Protein 7POH (pdb70)

Radius of gyration: 22.03 Å; Cα contacts (8 Å, |Δi|>4): 234; chains: 2; bounding box: 50×40×67 Å

Secondary structure (DSSP, 8-state):
----EEBTTS-EE-----EETTPBPTTT--BHHHHHHHHHHHTT------TT-EE-HHHHHHHHHHHHHHHHHHHHHHHHHHHHHS--/---EEE-TTT--EEE----SS--B-TTSBPTTT--BHHHHHHHHHHHTT------TT--B-HHHHHHHHHHHHHHHHHHHHHHHHHHHHHT-

Structure (mmCIF, N/CA/C/O backbone):
data_7POH
#
_entry.id   7POH
#
_cell.length_a   99.161
_cell.length_b   99.161
_cell.length_c   117.667
_cell.angle_alpha   90.000
_cell.angle_beta   90.000
_cell.angle_gamma   90.000
#
_symmetry.space_group_name_H-M   'P 43 21 2'
#
loop_
_entity.id
_entity.type
_entity.pdbx_description
1 polymer 'Serendipity locus protein delta'
2 non-polymer 'ZINC ION'
3 water water
#
loop_
_atom_site.group_PDB
_atom_site.id
_atom_site.type_symbol
_atom_site.label_atom_id
_atom_site.label_alt_id
_atom_site.label_comp_id
_atom_site.label_asym_id
_atom_site.label_entity_id
_atom_site.label_seq_id
_atom_site.pdbx_PDB_ins_code
_atom_site.Cartn_x
_atom_site.Cartn_y
_atom_site.Cartn_z
_atom_site.occupancy
_atom_site.B_iso_or_equiv
_atom_site.auth_seq_id
_atom_site.auth_comp_id
_atom_site.auth_asym_id
_atom_site.auth_atom_id
_atom_site.pdbx_PDB_model_num
ATOM 1 N N . PRO A 1 1 ? 49.526 28.374 83.099 1.00 158.25 -2 PRO A N 1
ATOM 2 C CA . PRO A 1 1 ? 48.854 29.667 82.851 1.00 157.50 -2 PRO A CA 1
ATOM 3 C C . PRO A 1 1 ? 47.436 29.580 82.231 1.00 152.41 -2 PRO A C 1
ATOM 4 O O . PRO A 1 1 ? 46.504 30.002 82.912 1.00 150.40 -2 PRO A O 1
ATOM 8 N N . GLU A 1 2 ? 47.294 28.979 81.034 1.00 147.89 -1 GLU A N 1
ATOM 9 C CA . GLU A 1 2 ? 46.168 29.136 80.057 1.00 143.44 -1 GLU A CA 1
ATOM 10 C C . GLU A 1 2 ? 44.771 28.798 80.635 1.00 143.46 -1 GLU A C 1
ATOM 11 O O . GLU A 1 2 ? 44.426 27.583 80.658 1.00 134.85 -1 GLU A O 1
ATOM 13 N N . PHE A 1 3 ? 43.997 29.834 81.049 1.00 148.37 0 PHE A N 1
ATOM 14 C CA . PHE A 1 3 ? 42.495 29.883 81.096 1.00 150.11 0 PHE A CA 1
ATOM 15 C C . PHE A 1 3 ? 41.977 30.080 79.643 1.00 145.53 0 PHE A C 1
ATOM 16 O O . PHE A 1 3 ? 42.658 30.782 78.839 1.00 142.48 0 PHE A O 1
ATOM 24 N N . MET A 1 4 ? 40.804 29.509 79.306 1.00 139.86 1 MET A N 1
ATOM 25 C CA . MET A 1 4 ? 40.486 28.941 77.953 1.00 137.42 1 MET A CA 1
ATOM 26 C C . MET A 1 4 ? 39.055 29.276 77.503 1.00 123.87 1 MET A C 1
ATOM 27 O O . MET A 1 4 ? 38.138 28.968 78.277 1.00 128.04 1 MET A O 1
ATOM 32 N N . ASP A 1 5 ? 38.853 29.797 76.278 1.00 111.87 2 ASP A N 1
ATOM 33 C CA . ASP A 1 5 ? 37.540 30.344 75.795 1.00 103.33 2 ASP A CA 1
ATOM 34 C C . ASP A 1 5 ? 36.806 29.379 74.849 1.00 94.51 2 ASP A C 1
ATOM 35 O O . ASP A 1 5 ? 37.480 28.692 74.078 1.00 101.77 2 ASP A O 1
ATOM 40 N N . THR A 1 6 ? 35.468 29.416 74.828 1.00 86.47 3 THR A N 1
ATOM 41 C CA . THR A 1 6 ? 34.595 28.484 74.045 1.00 79.84 3 THR A CA 1
ATOM 42 C C . THR A 1 6 ? 33.364 29.181 73.448 1.00 73.98 3 THR A C 1
ATOM 43 O O . THR A 1 6 ? 32.513 29.662 74.199 1.00 75.05 3 THR A O 1
ATOM 47 N N . CYS A 1 7 ? 33.209 29.161 72.136 1.00 71.52 4 CYS A N 1
ATOM 48 C CA . CYS A 1 7 ? 32.056 29.821 71.469 1.00 71.39 4 CYS A CA 1
ATOM 49 C C . CYS A 1 7 ? 30.757 29.054 71.748 1.00 70.96 4 CYS A C 1
ATOM 50 O O . CYS A 1 7 ? 30.675 27.823 71.450 1.00 66.85 4 CYS A O 1
ATOM 53 N N . PHE A 1 8 ? 29.758 29.794 72.229 1.00 74.46 5 PHE A N 1
ATOM 54 C CA . PHE A 1 8 ? 28.365 29.329 72.461 1.00 75.58 5 PHE A CA 1
ATOM 55 C C . PHE A 1 8 ? 27.732 28.952 71.095 1.00 68.40 5 PHE A C 1
ATOM 56 O O . PHE A 1 8 ? 26.890 28.102 71.064 1.00 69.70 5 PHE A O 1
ATOM 64 N N . PHE A 1 9 ? 28.195 29.504 69.984 1.00 62.88 6 PHE A N 1
ATOM 65 C CA . PHE A 1 9 ? 27.744 29.200 68.611 1.00 62.59 6 PHE A CA 1
ATOM 66 C C . PHE A 1 9 ? 28.704 28.179 67.904 1.00 66.62 6 PHE A C 1
ATOM 67 O O . PHE A 1 9 ? 28.366 27.897 66.758 1.00 63.77 6 PHE A O 1
ATOM 75 N N . CYS A 1 10 ? 29.858 27.685 68.473 1.00 71.55 7 CYS A N 1
ATOM 76 C CA . CYS A 1 10 ? 30.718 26.524 67.996 1.00 69.48 7 CYS A CA 1
ATOM 77 C C . CYS A 1 10 ? 31.872 26.075 68.984 1.00 72.67 7 CYS A C 1
ATOM 78 O O . CYS A 1 10 ? 31.613 25.234 69.698 1.00 75.46 7 CYS A O 1
ATOM 81 N N . GLY A 1 11 ? 33.169 26.465 69.013 1.00 78.74 8 GLY A N 1
ATOM 82 C CA . GLY A 1 11 ? 34.190 25.823 69.899 1.00 68.88 8 GLY A CA 1
ATOM 83 C C . GLY A 1 11 ? 35.480 26.656 70.102 1.00 70.44 8 GLY A C 1
ATOM 84 O O . GLY A 1 11 ? 35.485 27.805 69.719 1.00 60.33 8 GLY A O 1
ATOM 85 N N . ALA A 1 12 ? 36.595 25.998 70.511 1.00 75.30 9 ALA A N 1
ATOM 86 C CA . ALA A 1 12 ? 37.543 26.307 71.629 1.00 74.86 9 ALA A CA 1
ATOM 87 C C . ALA A 1 12 ? 38.850 26.960 71.127 1.00 79.10 9 ALA A C 1
ATOM 88 O O . ALA A 1 12 ? 39.514 26.340 70.326 1.00 75.54 9 ALA A O 1
ATOM 90 N N . VAL A 1 13 ? 39.209 28.172 71.596 1.00 88.82 10 VAL A N 1
ATOM 91 C CA . VAL A 1 13 ? 40.543 28.871 71.432 1.00 96.33 10 VAL A CA 1
ATOM 92 C C . VAL A 1 13 ? 41.008 29.282 72.850 1.00 100.89 10 VAL A C 1
ATOM 93 O O . VAL A 1 13 ? 40.246 29.999 73.538 1.00 96.07 10 VAL A O 1
ATOM 97 N N . ASP A 1 14 ? 42.223 28.901 73.273 1.00 109.58 11 ASP A N 1
ATOM 98 C CA . ASP A 1 14 ? 42.811 29.301 74.588 1.00 119.12 11 ASP A CA 1
ATOM 99 C C . ASP A 1 14 ? 43.225 30.795 74.512 1.00 123.34 11 ASP A C 1
ATOM 100 O O . ASP A 1 14 ? 44.451 31.107 74.556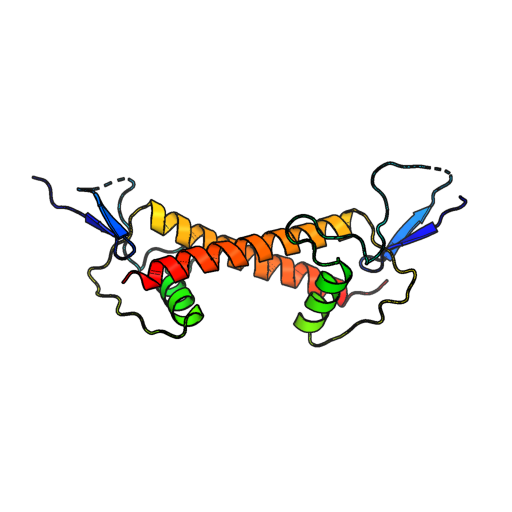 1.00 116.49 11 ASP A O 1
ATOM 105 N N . LEU A 1 15 ? 42.206 31.683 74.444 1.00 126.84 12 LEU A N 1
ATOM 106 C CA . LEU A 1 15 ? 42.243 33.110 73.985 1.00 117.54 12 LEU A CA 1
ATOM 107 C C . LEU A 1 15 ? 42.457 34.046 75.194 1.00 113.74 12 LEU A C 1
ATOM 108 O O . LEU A 1 15 ? 43.523 34.717 75.240 1.00 106.67 12 LEU A O 1
ATOM 110 N N . MET A 1 24 ? 41.288 39.796 68.296 1.00 137.61 21 MET A N 1
ATOM 111 C CA . MET A 1 24 ? 40.961 38.340 68.217 1.00 133.97 21 MET A CA 1
ATOM 112 C C . MET A 1 24 ? 40.611 37.805 69.639 1.00 126.43 21 MET A C 1
ATOM 113 O O . MET A 1 24 ? 40.941 36.614 69.992 1.00 120.28 21 MET A O 1
ATOM 118 N N . ARG A 1 25 ? 3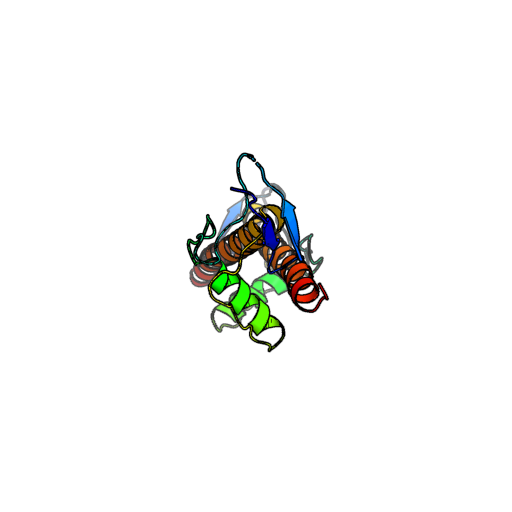9.886 38.626 70.421 1.00 113.39 22 ARG A N 1
ATOM 119 C CA . ARG A 1 25 ? 39.354 38.314 71.778 1.00 109.04 22 ARG A CA 1
ATOM 120 C C . ARG A 1 25 ? 37.849 37.964 71.652 1.00 102.01 22 ARG A C 1
ATOM 121 O O . ARG A 1 25 ? 37.184 38.479 70.742 1.00 97.64 22 ARG A O 1
ATOM 123 N N . TYR A 1 26 ? 37.316 37.083 72.515 1.00 100.90 23 TYR A N 1
ATOM 124 C CA . TYR A 1 26 ? 35.905 36.572 72.486 1.00 91.21 23 TYR A CA 1
ATOM 125 C C . TYR A 1 26 ? 34.959 37.548 73.199 1.00 86.84 23 TYR A C 1
ATOM 126 O O . TYR A 1 26 ? 35.338 38.037 74.278 1.00 86.13 23 TYR A O 1
ATOM 135 N N . GLU A 1 27 ? 33.718 37.644 72.710 1.00 80.08 24 GLU A N 1
ATOM 136 C CA . GLU A 1 27 ? 32.741 38.707 73.049 1.00 79.16 24 GLU A CA 1
ATOM 137 C C . GLU A 1 27 ? 31.659 38.172 73.996 1.00 79.18 24 GLU A C 1
ATOM 138 O O . GLU A 1 27 ? 31.225 37.070 73.770 1.00 80.76 24 GLU A O 1
ATOM 144 N N . THR A 1 28 ? 31.248 38.942 75.011 1.00 82.27 25 THR A N 1
ATOM 145 C CA . THR A 1 28 ? 30.023 38.720 75.824 1.00 83.43 25 THR A CA 1
ATOM 146 C C . THR A 1 28 ? 28.811 38.963 74.926 1.00 83.14 25 THR A C 1
ATOM 147 O O . THR A 1 28 ? 28.957 39.692 73.917 1.00 81.45 25 THR A O 1
ATOM 151 N N . LEU A 1 29 ? 27.632 38.501 75.329 1.00 81.68 26 LEU A N 1
ATOM 152 C CA . LEU A 1 29 ? 26.399 38.712 74.519 1.00 81.18 26 LEU A CA 1
ATOM 153 C C . LEU A 1 29 ? 25.836 40.136 74.650 1.00 80.18 26 LEU A C 1
ATOM 154 O O . LEU A 1 29 ? 24.902 40.443 73.886 1.00 80.17 26 LEU A O 1
ATOM 159 N N . SER A 1 30 ? 26.337 40.961 75.578 1.00 82.69 27 SER A N 1
ATOM 160 C CA . SER A 1 30 ? 25.959 42.389 75.728 1.00 82.19 27 SER A CA 1
ATOM 161 C C . SER A 1 30 ? 26.752 43.249 74.737 1.00 76.78 27 SER A C 1
ATOM 162 O O . SER A 1 30 ? 26.441 44.449 74.647 1.00 84.00 27 SER A O 1
ATOM 165 N N . ALA A 1 31 ? 27.745 42.689 74.039 1.00 71.16 28 ALA A N 1
ATOM 166 C CA . ALA A 1 31 ? 28.490 43.374 72.956 1.00 71.40 28 ALA A CA 1
ATOM 167 C C . ALA A 1 31 ? 27.514 43.851 71.889 1.00 73.17 28 ALA A C 1
ATOM 168 O O . ALA A 1 31 ? 26.567 43.104 71.584 1.00 74.70 28 ALA A O 1
ATOM 170 N N . LYS A 1 32 ? 27.748 45.041 71.337 1.00 76.90 29 LYS A N 1
ATOM 171 C CA . LYS A 1 32 ? 26.793 45.701 70.412 1.00 77.04 29 LYS A CA 1
ATOM 172 C C . LYS A 1 32 ? 27.237 45.430 68.971 1.00 73.09 29 LYS A C 1
ATOM 173 O O . LYS A 1 32 ? 28.396 45.542 68.656 1.00 68.14 29 LYS A O 1
ATOM 179 N N . VAL A 1 33 ? 26.320 44.974 68.137 1.00 75.86 30 VAL A N 1
ATOM 180 C CA . VAL A 1 33 ? 26.556 44.897 66.671 1.00 74.51 30 VAL A CA 1
ATOM 181 C C . VAL A 1 33 ? 26.480 46.321 66.118 1.00 72.70 30 VAL A C 1
ATOM 182 O O . VAL A 1 33 ? 25.605 47.096 66.505 1.00 69.94 30 VAL A O 1
ATOM 186 N N . PRO A 1 34 ? 27.346 46.683 65.150 1.00 69.37 31 PRO A N 1
ATOM 187 C CA . PRO A 1 34 ? 27.672 48.075 64.844 1.00 68.78 31 PRO A CA 1
ATOM 188 C C . PRO A 1 34 ? 26.572 48.844 64.103 1.00 71.84 31 PRO A C 1
ATOM 189 O O . PRO A 1 34 ? 26.294 49.952 64.443 1.00 74.40 31 PRO A O 1
ATOM 193 N N . SER A 1 35 ? 25.969 48.218 63.095 1.00 75.87 32 SER A N 1
ATOM 194 C CA . SER A 1 35 ? 24.973 48.860 62.209 1.00 68.08 32 SER A CA 1
ATOM 195 C C . SER A 1 35 ? 23.766 49.280 63.041 1.00 62.79 32 SER A C 1
ATOM 196 O O . SER A 1 35 ? 23.509 50.401 62.990 1.00 70.97 32 SER A O 1
ATOM 199 N N . SER A 1 36 ? 23.118 48.430 63.826 1.00 62.53 33 SER A N 1
ATOM 200 C CA . SER A 1 36 ? 21.926 48.789 64.647 1.00 64.30 33 SER A CA 1
ATOM 201 C C . SER A 1 36 ? 22.308 49.300 66.041 1.00 68.56 33 SER A C 1
ATOM 202 O O . SER A 1 36 ? 21.397 49.806 66.732 1.00 65.88 33 SER A O 1
ATOM 205 N N . GLN A 1 37 ? 23.531 49.008 66.508 1.00 69.77 34 GLN A N 1
ATOM 206 C CA . GLN A 1 37 ? 23.953 49.223 67.908 1.00 70.61 34 GLN A CA 1
ATOM 207 C C . GLN A 1 37 ? 23.015 48.495 68.881 1.00 68.87 34 GLN A C 1
ATOM 208 O O . GLN A 1 37 ? 22.896 48.952 69.991 1.00 70.13 34 GLN A O 1
ATOM 214 N N . LYS A 1 38 ? 22.392 47.382 68.504 1.00 71.75 35 LYS A N 1
ATOM 215 C CA . LYS A 1 38 ? 21.619 46.519 69.445 1.00 76.96 35 LYS A CA 1
ATOM 216 C C . LYS A 1 38 ? 22.561 45.403 69.899 1.00 77.32 35 LYS A C 1
ATOM 217 O O . LYS A 1 38 ? 23.573 45.127 69.181 1.00 70.88 35 LYS A O 1
ATOM 223 N N . THR A 1 39 ? 22.269 44.796 71.051 1.00 77.53 36 THR A N 1
ATOM 224 C CA . THR A 1 39 ? 23.146 43.754 71.639 1.00 73.73 36 THR A CA 1
ATOM 225 C C . THR A 1 39 ? 23.031 42.512 70.772 1.00 67.99 36 THR A C 1
ATOM 226 O O . THR A 1 39 ? 21.987 42.306 70.154 1.00 61.72 36 THR A O 1
ATOM 230 N N . VAL A 1 40 ? 24.116 41.764 70.727 1.00 69.89 37 VAL A N 1
ATOM 231 C CA . VAL A 1 40 ? 24.292 40.550 69.886 1.00 69.87 37 VAL A CA 1
ATOM 232 C C . VAL A 1 40 ? 23.424 39.427 70.479 1.00 68.84 37 VAL A C 1
ATOM 233 O O . VAL A 1 40 ? 23.030 38.521 69.743 1.00 64.75 37 VAL A O 1
ATOM 237 N N . SER A 1 41 ? 23.070 39.520 71.758 1.00 70.82 38 SER A N 1
ATOM 238 C CA . SER A 1 41 ? 21.963 38.736 72.368 1.00 71.76 38 SER A CA 1
ATOM 239 C C . SER A 1 41 ? 20.683 38.914 71.549 1.00 66.95 38 SER A C 1
ATOM 240 O O . SER A 1 41 ? 20.002 37.926 71.284 1.00 69.55 38 SER A O 1
ATOM 243 N N . LEU A 1 42 ? 20.376 40.133 71.144 1.00 64.45 39 LEU A N 1
ATOM 244 C CA . LEU A 1 42 ? 19.079 40.420 70.492 1.00 64.07 39 LEU A CA 1
ATOM 245 C C . LEU A 1 42 ? 19.050 39.839 69.070 1.00 61.29 39 LEU A C 1
ATOM 246 O O . LEU A 1 42 ? 17.969 39.418 68.594 1.00 63.42 39 LEU A O 1
ATOM 251 N N . VAL A 1 43 ? 20.204 39.749 68.431 1.00 60.56 40 VAL A N 1
ATOM 252 C CA . VAL A 1 43 ? 20.341 39.184 67.064 1.00 60.69 40 VAL A CA 1
ATOM 253 C C . VAL A 1 43 ? 20.191 37.660 67.167 1.00 69.08 40 VAL A C 1
ATOM 254 O O . VAL A 1 43 ? 19.749 37.040 66.203 1.00 73.48 40 VAL A O 1
ATOM 258 N N . LEU A 1 44 ? 20.644 37.061 68.271 1.00 74.86 41 LEU A N 1
ATOM 259 C CA . LEU A 1 44 ? 20.517 35.602 68.520 1.00 70.17 41 LEU A CA 1
ATOM 260 C C . LEU A 1 44 ? 19.050 35.298 68.854 1.00 71.30 41 LEU A C 1
ATOM 261 O O . LEU A 1 44 ? 18.523 34.348 68.273 1.00 73.53 41 LEU A O 1
ATOM 266 N N . THR A 1 45 ? 18.364 36.095 69.676 1.00 68.86 42 THR A N 1
ATOM 267 C CA . THR A 1 45 ? 16.911 35.855 69.909 1.00 71.27 42 THR A CA 1
ATOM 268 C C . THR A 1 45 ? 16.142 36.094 68.607 1.00 70.16 42 THR A C 1
ATOM 269 O O . THR A 1 45 ? 15.132 35.401 68.429 1.00 63.48 42 THR A O 1
ATOM 273 N N . HIS A 1 46 ? 16.655 36.916 67.677 1.00 70.37 43 HIS A N 1
ATOM 274 C CA . HIS A 1 46 ? 15.988 37.099 66.359 1.00 69.62 43 HIS A CA 1
ATOM 275 C C . HIS A 1 46 ? 16.063 35.790 65.568 1.00 68.82 43 HIS A C 1
ATOM 276 O O . HIS A 1 46 ? 15.043 35.349 65.052 1.00 77.86 43 HIS A O 1
ATOM 283 N N . LEU A 1 47 ? 17.225 35.178 65.486 1.00 64.52 44 LEU A N 1
ATOM 284 C CA . LEU A 1 47 ? 17.403 33.957 64.676 1.00 61.57 44 LEU A CA 1
ATOM 285 C C . LEU A 1 47 ? 16.656 32.783 65.329 1.00 63.03 44 LEU A C 1
ATOM 286 O O . LEU A 1 47 ? 16.118 31.926 64.581 1.00 60.30 44 LEU A O 1
ATOM 291 N N . ALA A 1 48 ? 16.571 32.746 66.665 1.00 65.70 45 ALA A N 1
ATOM 292 C CA . ALA A 1 48 ? 15.803 31.710 67.412 1.00 67.34 45 ALA A CA 1
ATOM 293 C C . ALA A 1 48 ? 14.335 31.828 66.987 1.00 67.37 45 ALA A C 1
ATOM 294 O O . ALA A 1 48 ? 13.703 30.845 66.610 1.00 66.87 45 ALA A O 1
ATOM 296 N N . ASN A 1 49 ? 13.871 33.063 66.960 1.00 66.58 46 ASN A N 1
ATOM 297 C CA . ASN A 1 49 ? 12.508 33.417 66.542 1.00 66.96 46 ASN A CA 1
ATOM 298 C C . ASN A 1 49 ? 12.293 32.994 65.092 1.00 65.35 46 ASN A C 1
ATOM 299 O O . ASN A 1 49 ? 11.248 32.404 64.821 1.00 65.87 46 ASN A O 1
ATOM 304 N N . CYS A 1 50 ? 13.251 33.181 64.197 1.00 67.51 47 CYS A N 1
ATOM 305 C CA . CYS A 1 50 ? 13.031 32.826 62.763 1.00 71.81 47 CYS A CA 1
ATOM 306 C C . CYS A 1 50 ? 12.739 31.310 62.650 1.00 72.53 47 CYS A C 1
ATOM 307 O O . CYS A 1 50 ? 12.091 30.937 61.681 1.00 79.15 47 CYS A O 1
ATOM 310 N N . ILE A 1 51 ? 13.083 30.482 63.639 1.00 68.56 48 ILE A N 1
ATOM 311 C CA . ILE A 1 51 ? 12.876 29.002 63.596 1.00 69.98 48 ILE A CA 1
ATOM 312 C C . ILE A 1 51 ? 12.023 28.578 64.785 1.00 73.49 48 ILE A C 1
ATOM 313 O O . ILE A 1 51 ? 12.113 27.436 65.242 1.00 77.36 48 ILE A O 1
ATOM 318 N N . GLN A 1 52 ? 11.206 29.485 65.279 1.00 76.62 49 GLN A N 1
ATOM 319 C CA . GLN A 1 52 ? 10.133 29.151 66.221 1.00 73.50 49 GLN A CA 1
ATOM 320 C C . GLN A 1 52 ? 10.765 28.430 67.422 1.00 74.67 49 GLN A C 1
ATOM 321 O O . GLN A 1 52 ? 10.202 27.432 67.833 1.00 91.62 49 GLN A O 1
ATOM 327 N N . THR A 1 53 ? 11.888 28.915 67.975 1.00 74.56 50 THR A N 1
ATOM 328 C CA . THR A 1 53 ? 12.360 28.507 69.329 1.00 77.02 50 THR A CA 1
ATOM 329 C C . THR A 1 53 ? 12.822 29.672 70.213 1.00 83.33 50 THR A C 1
ATOM 330 O O . THR A 1 53 ? 12.894 30.880 69.724 1.00 77.94 50 THR A O 1
ATOM 334 N N . GLN A 1 54 ? 12.860 29.267 71.500 1.00 92.46 51 GLN A N 1
ATOM 335 C CA . GLN A 1 54 ? 13.450 29.834 72.744 1.00 99.96 51 GLN A CA 1
ATOM 336 C C . GLN A 1 54 ? 14.952 29.639 72.645 1.00 98.07 51 GLN A C 1
ATOM 337 O O . GLN A 1 54 ? 15.330 28.629 72.008 1.00 83.47 51 GLN A O 1
ATOM 343 N N . LEU A 1 55 ? 15.731 30.500 73.314 1.00 102.80 52 LEU A N 1
ATOM 344 C CA . LEU A 1 55 ? 17.158 30.244 73.669 1.00 100.27 52 LEU A CA 1
ATOM 345 C C . LEU A 1 55 ? 17.365 30.442 75.159 1.00 101.06 52 LEU A C 1
ATOM 346 O O . LEU A 1 55 ? 16.671 31.285 75.731 1.00 108.97 52 LEU A O 1
ATOM 351 N N . ASP A 1 56 ? 18.325 29.729 75.730 1.00 101.70 53 ASP A N 1
ATOM 352 C CA . ASP A 1 56 ? 18.787 29.995 77.107 1.00 112.74 53 ASP A CA 1
ATOM 353 C C . ASP A 1 56 ? 20.191 30.577 76.997 1.00 113.45 53 ASP A C 1
ATOM 354 O O . ASP A 1 56 ? 21.134 29.851 76.577 1.00 120.84 53 ASP A O 1
ATOM 359 N N . LEU A 1 57 ? 20.311 31.854 77.334 1.00 111.22 54 LEU A N 1
ATOM 360 C CA . LEU A 1 57 ? 21.605 32.569 77.350 1.00 109.97 54 LEU A CA 1
ATOM 361 C C . LEU A 1 57 ? 22.087 32.637 78.813 1.00 118.84 54 LEU A C 1
ATOM 362 O O . LEU A 1 57 ? 21.587 33.530 79.530 1.00 125.05 54 LEU A O 1
ATOM 367 N N . LYS A 1 58 ? 22.992 31.728 79.250 1.00 115.24 55 LYS A N 1
ATOM 368 C CA . LYS A 1 58 ? 23.650 31.814 80.588 1.00 114.28 55 LYS A CA 1
ATOM 369 C C . LYS A 1 58 ? 24.454 33.106 80.603 1.00 112.67 55 LYS A C 1
ATOM 370 O O . LYS A 1 58 ? 24.936 33.530 79.551 1.00 98.67 55 LYS A O 1
ATOM 376 N N . PRO A 1 59 ? 24.642 33.781 81.762 1.00 125.19 56 PRO A N 1
ATOM 377 C CA . PRO A 1 59 ? 25.615 34.878 81.833 1.00 129.15 56 PRO A CA 1
ATOM 378 C C . PRO A 1 59 ? 27.089 34.437 81.641 1.00 123.36 56 PRO A C 1
ATOM 379 O O . PRO A 1 59 ? 27.921 35.322 81.567 1.00 123.39 56 PRO A O 1
ATOM 383 N N . GLY A 1 60 ? 27.394 33.132 81.531 1.00 112.82 57 GLY A N 1
ATOM 384 C CA . GLY A 1 60 ? 28.678 32.627 80.989 1.00 111.93 57 GLY A CA 1
ATOM 385 C C . GLY A 1 60 ? 28.986 33.069 79.549 1.00 104.93 57 GLY A C 1
ATOM 386 O O . GLY A 1 60 ? 30.092 33.598 79.288 1.00 99.41 57 GLY A O 1
ATOM 387 N N . ALA A 1 61 ? 28.033 32.872 78.638 1.00 97.47 58 ALA A N 1
ATOM 388 C CA . ALA A 1 61 ? 28.213 32.733 77.175 1.00 85.05 58 ALA A CA 1
ATOM 389 C C . ALA A 1 61 ? 29.159 33.783 76.598 1.00 81.95 58 ALA A C 1
ATOM 390 O O . ALA A 1 61 ? 28.989 34.961 76.898 1.00 86.35 58 ALA A O 1
ATOM 392 N N . ARG A 1 62 ? 30.099 33.327 75.773 1.00 83.36 59 ARG A N 1
ATOM 393 C CA . ARG A 1 62 ? 30.993 34.141 74.911 1.00 80.06 59 ARG A CA 1
ATOM 394 C C . ARG A 1 62 ? 30.836 33.732 73.434 1.00 77.42 59 ARG A C 1
ATOM 395 O O . ARG A 1 62 ? 30.178 32.721 73.147 1.00 81.00 59 ARG A O 1
ATOM 403 N N . LEU A 1 63 ? 31.435 34.502 72.522 1.00 77.33 60 LEU A N 1
ATOM 404 C CA . LEU A 1 63 ? 31.406 34.299 71.044 1.00 72.58 60 LEU A CA 1
ATOM 405 C C . LEU A 1 63 ? 32.833 34.378 70.492 1.00 70.38 60 LEU A C 1
ATOM 406 O O . LEU A 1 63 ? 33.511 35.401 70.746 1.00 68.18 60 LEU A O 1
ATOM 411 N N . CYS A 1 64 ? 33.227 33.437 69.637 1.00 67.46 61 CYS A N 1
ATOM 412 C CA . CYS A 1 64 ? 34.468 33.602 68.844 1.00 68.25 61 CYS A CA 1
ATOM 413 C C . CYS A 1 64 ? 34.357 34.931 68.091 1.00 67.74 61 CYS A C 1
ATOM 414 O O . CYS A 1 64 ? 33.269 35.475 67.880 1.00 62.23 61 CYS A O 1
ATOM 417 N N . PRO A 1 65 ? 35.476 35.528 67.650 1.00 70.02 62 PRO A N 1
ATOM 418 C CA . PRO A 1 65 ? 35.389 36.635 66.692 1.00 70.64 62 PRO A CA 1
ATOM 419 C C . PRO A 1 65 ? 34.723 36.328 65.332 1.00 65.68 62 PRO A C 1
ATOM 420 O O . PRO A 1 65 ? 34.200 37.269 64.770 1.00 65.53 62 PRO A O 1
ATOM 424 N N . ARG A 1 66 ? 34.773 35.079 64.844 1.00 63.98 63 ARG A N 1
ATOM 425 C CA . ARG A 1 66 ? 34.252 34.658 63.511 1.00 66.34 63 ARG A CA 1
ATOM 426 C C . ARG A 1 66 ? 32.734 34.838 63.543 1.00 70.71 63 ARG A C 1
ATOM 427 O O . ARG A 1 66 ? 32.169 35.469 62.604 1.00 70.01 63 ARG A O 1
ATOM 435 N N . CYS A 1 67 ? 32.130 34.287 64.601 1.00 74.64 64 CYS A N 1
ATOM 436 C CA . CYS A 1 67 ? 30.669 34.240 64.855 1.00 72.40 64 CYS A CA 1
ATOM 437 C C . CYS A 1 67 ? 30.202 35.668 65.087 1.00 65.98 64 CYS A C 1
ATOM 438 O O . CYS A 1 67 ? 29.280 36.105 64.396 1.00 64.77 64 CYS A O 1
ATOM 441 N N . PHE A 1 68 ? 30.887 36.401 65.956 1.00 66.20 65 PHE A N 1
ATOM 442 C CA . PHE A 1 68 ? 30.551 37.829 66.219 1.00 67.21 65 PHE A CA 1
ATOM 443 C C . PHE A 1 68 ? 30.449 38.616 64.895 1.00 63.47 65 PHE A C 1
ATOM 444 O O . PHE A 1 68 ? 29.543 39.471 64.756 1.00 60.10 65 PHE A O 1
ATOM 452 N N . GLN A 1 69 ? 31.334 38.308 63.946 1.00 61.32 66 GLN A N 1
ATOM 453 C CA . GLN A 1 69 ? 31.403 38.952 62.614 1.00 62.36 66 GLN A CA 1
ATOM 454 C C . GLN A 1 69 ? 30.200 38.511 61.755 1.00 65.96 66 GLN A C 1
ATOM 455 O O . GLN A 1 69 ? 29.566 39.375 61.103 1.00 59.78 66 GLN A O 1
ATOM 461 N N . GLU A 1 70 ? 29.921 37.199 61.735 1.00 68.06 67 GLU A N 1
ATOM 462 C CA . GLU A 1 70 ? 28.751 36.592 61.062 1.00 64.93 67 GLU A CA 1
ATOM 463 C C . GLU A 1 70 ? 27.477 37.322 61.476 1.00 60.95 67 GLU A C 1
ATOM 464 O O . GLU A 1 70 ? 26.637 37.588 60.570 1.00 64.00 67 GLU A O 1
ATOM 470 N N . LEU A 1 71 ? 27.330 37.515 62.788 1.00 55.83 68 LEU A N 1
ATOM 471 C CA . LEU A 1 71 ? 26.109 38.051 63.436 1.00 61.49 68 LEU A CA 1
ATOM 472 C C . LEU A 1 71 ? 26.013 39.560 63.194 1.00 64.99 68 LEU A C 1
ATOM 473 O O . LEU A 1 71 ? 24.911 40.061 62.844 1.00 65.33 68 LEU A O 1
ATOM 478 N N . SER A 1 72 ? 27.138 40.248 63.376 1.00 65.15 69 SER A N 1
ATOM 479 C CA . SER A 1 72 ? 27.377 41.639 62.914 1.00 65.16 69 SER A CA 1
ATOM 480 C C . SER A 1 72 ? 26.896 41.813 61.462 1.00 64.20 69 SER A C 1
ATOM 481 O O . SER A 1 72 ? 26.071 42.722 61.241 1.00 64.84 69 SER A O 1
ATOM 484 N N . ASP A 1 73 ? 27.338 40.938 60.544 1.00 63.29 70 ASP A N 1
ATOM 485 C CA . ASP A 1 73 ? 27.117 41.086 59.081 1.00 61.50 70 ASP A CA 1
ATOM 486 C C . ASP A 1 73 ? 25.648 40.895 58.740 1.00 60.27 70 ASP A C 1
ATOM 487 O O . ASP A 1 73 ? 25.148 41.641 57.863 1.00 53.54 70 ASP A O 1
ATOM 492 N N . TYR A 1 74 ? 25.023 39.902 59.369 1.00 61.71 71 TYR A N 1
ATOM 493 C CA . TYR A 1 74 ? 23.558 39.682 59.295 1.00 61.52 71 TYR A CA 1
ATOM 494 C C . TYR A 1 74 ? 22.841 40.961 59.724 1.00 61.17 71 TYR A C 1
ATOM 495 O O . TYR A 1 74 ? 21.993 41.421 58.983 1.00 62.16 71 TYR A O 1
ATOM 504 N N . ASP A 1 75 ? 23.164 41.499 60.895 1.00 58.27 72 ASP A N 1
ATOM 505 C CA . ASP A 1 75 ? 22.445 42.688 61.413 1.00 61.21 72 ASP A CA 1
ATOM 506 C C . ASP A 1 75 ? 22.648 43.824 60.400 1.00 58.89 72 ASP A C 1
ATOM 507 O O . ASP A 1 75 ? 21.696 44.570 60.113 1.00 58.62 72 ASP A O 1
ATOM 512 N N . THR A 1 76 ? 23.847 43.899 59.849 1.00 55.50 73 THR A N 1
ATOM 513 C CA . THR A 1 76 ? 24.245 44.926 58.868 1.00 55.69 73 THR A CA 1
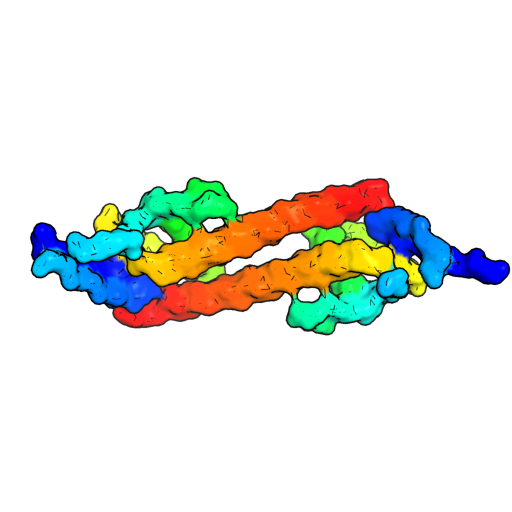ATOM 514 C C . THR A 1 76 ? 23.386 44.726 57.626 1.00 58.39 73 THR A C 1
ATOM 515 O O . THR A 1 76 ? 22.752 45.679 57.271 1.00 68.78 73 THR A O 1
ATOM 519 N N . ILE A 1 77 ? 23.294 43.522 57.054 1.00 61.24 74 ILE A N 1
ATOM 520 C CA . ILE A 1 77 ? 22.416 43.234 55.871 1.00 59.24 74 ILE A CA 1
ATOM 521 C C . ILE A 1 77 ? 20.981 43.644 56.211 1.00 57.77 74 ILE A C 1
ATOM 522 O O . ILE A 1 77 ? 20.374 44.310 55.409 1.00 62.68 74 ILE A O 1
ATOM 527 N N . MET A 1 78 ? 20.475 43.217 57.355 1.00 58.30 75 MET A N 1
ATOM 528 C CA . MET A 1 78 ? 19.096 43.469 57.831 1.00 62.27 75 MET A CA 1
ATOM 529 C C . MET A 1 78 ? 18.861 44.987 57.897 1.00 61.29 75 MET A C 1
ATOM 530 O O . MET A 1 78 ? 17.788 45.432 57.505 1.00 64.03 75 MET A O 1
ATOM 535 N N . VAL A 1 79 ? 19.820 45.783 58.355 1.00 59.73 76 VAL A N 1
ATOM 536 C CA . VAL A 1 79 ? 19.667 47.272 58.405 1.00 57.63 76 VAL A CA 1
ATOM 537 C C . VAL A 1 79 ? 19.636 47.815 56.977 1.00 60.20 76 VAL A C 1
ATOM 538 O O . VAL A 1 79 ? 18.820 48.661 56.674 1.00 60.79 76 VAL A O 1
ATOM 542 N N . ASN A 1 80 ? 20.596 47.453 56.141 1.00 69.18 77 ASN A N 1
ATOM 543 C CA . ASN A 1 80 ? 20.728 48.141 54.839 1.00 74.93 77 ASN A CA 1
ATOM 544 C C . ASN A 1 80 ? 19.623 47.563 53.926 1.00 64.98 77 ASN A C 1
ATOM 545 O O . ASN A 1 80 ? 19.187 48.284 53.050 1.00 63.02 77 ASN A O 1
ATOM 550 N N . LEU A 1 81 ? 18.983 46.444 54.266 1.00 63.82 78 LEU A N 1
ATOM 551 C CA . LEU A 1 81 ? 17.710 46.006 53.595 1.00 63.07 78 LEU A CA 1
ATOM 552 C C . LEU A 1 81 ? 16.550 46.928 53.990 1.00 63.51 78 LEU A C 1
ATOM 553 O O . LEU A 1 81 ? 15.825 47.383 53.103 1.00 61.63 78 LEU A O 1
ATOM 558 N N . MET A 1 82 ? 16.350 47.155 55.283 1.00 67.90 79 MET A N 1
ATOM 559 C CA . MET A 1 82 ? 15.220 47.975 55.797 1.00 70.59 79 MET A CA 1
ATOM 560 C C . MET A 1 82 ? 15.361 49.412 55.270 1.00 67.16 79 MET A C 1
ATOM 561 O O . MET A 1 82 ? 14.350 49.935 54.747 1.00 67.40 79 MET A O 1
ATOM 566 N N . THR A 1 83 ? 16.564 49.991 55.270 1.00 62.22 80 THR A N 1
ATOM 567 C CA . THR A 1 83 ? 16.717 51.393 54.822 1.00 63.02 80 THR A CA 1
ATOM 568 C C . THR A 1 83 ? 16.503 51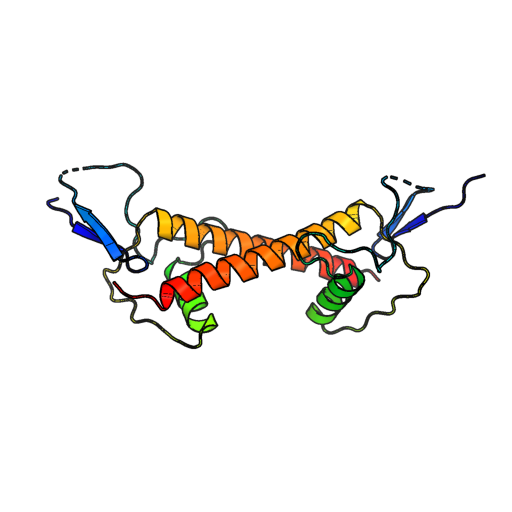.444 53.299 1.00 63.12 80 THR A C 1
ATOM 569 O O . THR A 1 83 ? 15.600 52.209 52.899 1.00 65.87 80 THR A O 1
ATOM 573 N N . THR A 1 84 ? 17.126 50.591 52.466 1.00 64.68 81 THR A N 1
ATOM 574 C CA . THR A 1 84 ? 16.895 50.718 50.986 1.00 64.60 81 THR A CA 1
ATOM 575 C C . THR A 1 84 ? 15.407 50.395 50.684 1.00 66.56 81 THR A C 1
ATOM 576 O O . THR A 1 84 ? 14.876 50.932 49.681 1.00 66.87 81 THR A O 1
ATOM 580 N N . GLN A 1 85 ? 14.709 49.652 51.549 1.00 66.62 82 GLN A N 1
ATOM 581 C CA . GLN A 1 85 ? 13.278 49.352 51.325 1.00 67.06 82 GLN A CA 1
ATOM 582 C C . GLN A 1 85 ? 12.470 50.639 51.482 1.0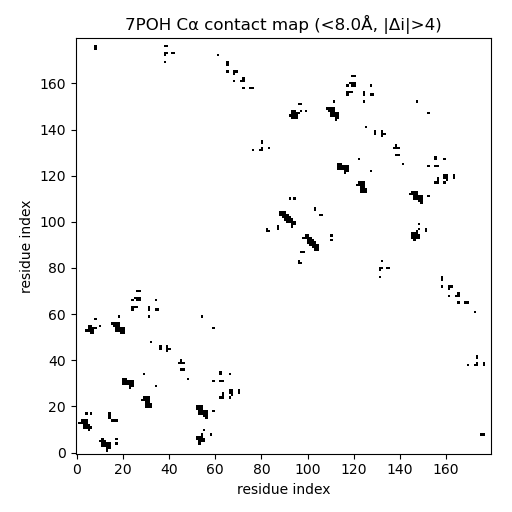0 67.60 82 GLN A C 1
ATOM 583 O O . GLN A 1 85 ? 11.570 50.842 50.666 1.00 64.45 82 GLN A O 1
ATOM 589 N N . LYS A 1 86 ? 12.791 51.470 52.477 1.00 69.86 83 LYS A N 1
ATOM 590 C CA . LYS A 1 86 ? 12.061 52.742 52.714 1.00 74.29 83 LYS A CA 1
ATOM 591 C C . LYS A 1 86 ? 12.408 53.716 51.558 1.00 75.24 83 LYS A C 1
ATOM 592 O O . LYS A 1 86 ? 11.446 54.290 50.915 1.00 72.40 83 LYS A O 1
ATOM 598 N N . ARG A 1 87 ? 13.697 53.862 51.212 1.00 71.00 84 ARG A N 1
ATOM 599 C CA . ARG A 1 87 ? 14.095 54.733 50.083 1.00 70.54 84 ARG A CA 1
ATOM 600 C C . ARG A 1 87 ? 13.193 54.377 48.890 1.00 72.13 84 ARG A C 1
ATOM 601 O O . ARG A 1 87 ? 12.607 55.302 48.319 1.00 75.51 84 ARG A O 1
ATOM 609 N N . LEU A 1 88 ? 12.995 53.092 48.585 1.00 71.42 85 LEU A N 1
ATOM 610 C CA . LEU A 1 88 ? 12.291 52.670 47.345 1.00 72.49 85 LEU A CA 1
ATOM 611 C C . LEU A 1 88 ? 10.774 52.789 47.486 1.00 76.19 85 LEU A C 1
ATOM 612 O O . LEU A 1 88 ? 10.116 53.149 46.489 1.00 79.39 85 LEU A O 1
ATOM 617 N N . THR A 1 89 ? 10.198 52.435 48.627 1.00 78.09 86 THR A N 1
ATOM 618 C CA . THR A 1 89 ? 8.729 52.542 48.792 1.00 80.02 86 THR A CA 1
ATOM 619 C C . THR A 1 89 ? 8.374 54.025 48.776 1.00 83.07 86 THR A C 1
ATOM 620 O O . THR A 1 89 ? 7.429 54.324 48.077 1.00 88.62 86 THR A O 1
ATOM 624 N N . THR A 1 90 ? 9.126 54.921 49.440 1.00 80.39 87 THR A N 1
ATOM 625 C CA . THR A 1 90 ? 8.717 56.360 49.512 1.00 81.75 87 THR A CA 1
ATOM 626 C C . THR A 1 90 ? 8.799 57.015 48.128 1.00 76.96 87 THR A C 1
ATOM 627 O O . THR A 1 90 ? 7.973 57.904 47.840 1.00 79.64 87 THR A O 1
ATOM 631 N N . GLN A 1 91 ? 9.744 56.557 47.320 1.00 75.45 88 GLN A N 1
ATOM 632 C CA . GLN A 1 91 ? 9.857 56.861 45.873 1.00 75.86 88 GLN A CA 1
ATOM 633 C C . GLN A 1 91 ? 8.602 56.400 45.127 1.00 77.33 88 GLN A C 1
ATOM 634 O O . GLN A 1 91 ? 8.079 57.145 44.303 1.00 80.27 88 GLN A O 1
ATOM 640 N N . LEU A 1 92 ? 8.163 55.181 45.364 1.00 79.61 89 LEU A N 1
ATOM 641 C CA . LEU A 1 92 ? 6.933 54.655 44.720 1.00 84.55 89 LEU A CA 1
ATOM 642 C C . LEU A 1 92 ? 5.739 55.589 44.993 1.00 86.88 89 LEU A C 1
ATOM 643 O O . LEU A 1 92 ? 5.079 55.900 44.031 1.00 95.67 89 LEU A O 1
ATOM 648 N N . LYS A 1 93 ? 5.582 56.126 46.210 1.00 87.95 90 LYS A N 1
ATOM 649 C CA . LYS A 1 93 ? 4.465 57.020 46.653 1.00 93.81 90 LYS A CA 1
ATOM 650 C C . LYS A 1 93 ? 4.468 58.355 45.887 1.00 92.43 90 LYS A C 1
ATOM 651 O O . LYS A 1 93 ? 3.367 58.844 45.605 1.00 94.45 90 LYS A O 1
ATOM 657 N N . LEU A 1 94 ? 5.649 58.886 45.542 1.00 89.94 91 LEU A N 1
ATOM 658 C CA . LEU A 1 94 ? 5.920 60.192 44.839 1.00 90.02 91 LEU A CA 1
ATOM 659 C C . LEU A 1 94 ? 5.179 60.391 43.496 1.00 95.12 91 LEU A C 1
ATOM 660 O O . LEU A 1 94 ? 4.619 59.415 42.980 1.00 102.93 91 LEU A O 1
ATOM 665 N N . ASP A 1 95 ? 5.265 61.627 42.948 1.00 97.81 92 ASP A N 1
ATOM 666 C CA . ASP A 1 95 ? 4.604 62.201 41.729 1.00 102.68 92 ASP A CA 1
ATOM 667 C C . ASP A 1 95 ? 5.614 62.468 40.542 1.00 101.35 92 ASP A C 1
ATOM 668 O O . ASP A 1 95 ? 6.897 62.451 40.753 1.00 95.13 92 ASP A O 1
ATOM 673 N N . LYS A 1 96 ? 5.083 62.711 39.314 1.00 98.09 93 LYS A N 1
ATOM 674 C CA . LYS A 1 96 ? 5.650 62.349 37.973 1.00 96.71 93 LYS A CA 1
ATOM 675 C C . LYS A 1 96 ? 6.390 60.979 38.000 1.00 94.30 93 LYS A C 1
ATOM 676 O O . LYS A 1 96 ? 6.937 60.211 38.892 1.00 84.21 93 LYS A O 1
ATOM 682 N N . PRO B 1 1 ? 14.983 55.484 14.911 1.00 174.58 -2 PRO B N 1
ATOM 683 C CA . PRO B 1 1 ? 14.013 55.470 16.025 1.00 167.19 -2 PRO B CA 1
ATOM 684 C C . PRO B 1 1 ? 13.032 56.677 16.112 1.00 164.97 -2 PRO B C 1
ATOM 685 O O . PRO B 1 1 ? 11.909 56.462 15.677 1.00 163.84 -2 PRO B O 1
ATOM 689 N N . GLU B 1 2 ? 13.441 57.874 16.609 1.00 164.22 -1 GLU B N 1
ATOM 690 C CA . GLU B 1 2 ? 12.648 59.073 17.120 1.00 157.25 -1 GLU B CA 1
ATOM 691 C C . GLU B 1 2 ? 12.403 58.896 18.651 1.00 161.56 -1 GLU B C 1
ATOM 692 O O . GLU B 1 2 ? 12.286 59.968 19.335 1.00 159.36 -1 GLU B O 1
ATOM 698 N N . PHE B 1 3 ? 12.212 57.625 19.111 1.00 154.23 0 PHE B N 1
ATOM 699 C CA . PHE B 1 3 ? 12.614 56.896 20.375 1.00 135.64 0 PHE B CA 1
ATOM 700 C C . PHE B 1 3 ? 12.545 57.702 21.692 1.00 119.10 0 PHE B C 1
ATOM 701 O O . PHE B 1 3 ? 13.589 58.156 22.145 1.00 116.62 0 PHE B O 1
ATOM 703 N N . MET B 1 4 ? 11.380 57.723 22.358 1.00 106.68 1 MET B N 1
ATOM 704 C CA . MET B 1 4 ? 11.077 58.440 23.630 1.00 96.26 1 MET B CA 1
ATOM 705 C C . MET B 1 4 ? 10.592 57.414 24.666 1.00 87.98 1 MET B C 1
ATOM 706 O O . MET B 1 4 ? 9.435 57.063 24.647 1.00 83.79 1 MET B O 1
ATOM 711 N N . ASP B 1 5 ? 11.466 57.008 25.578 1.00 89.55 2 ASP B N 1
ATOM 712 C CA . ASP B 1 5 ? 11.193 56.079 26.709 1.00 88.05 2 ASP B CA 1
ATOM 713 C C . ASP B 1 5 ? 11.022 56.857 28.017 1.00 75.31 2 ASP B C 1
ATOM 714 O O . ASP B 1 5 ? 11.889 57.652 28.320 1.00 70.60 2 ASP B O 1
ATOM 719 N N . THR B 1 6 ? 10.025 56.502 28.822 1.00 71.41 3 THR B N 1
ATOM 720 C CA . THR B 1 6 ? 9.703 57.150 30.116 1.00 69.19 3 THR B CA 1
ATOM 721 C C . THR B 1 6 ? 9.742 56.116 31.233 1.00 67.64 3 THR B C 1
ATOM 722 O O . THR B 1 6 ? 9.042 55.106 31.140 1.00 70.89 3 THR B O 1
ATOM 726 N N . CYS B 1 7 ? 10.454 56.438 32.303 1.00 68.55 4 CYS B N 1
ATOM 727 C CA . CYS B 1 7 ? 10.699 55.532 33.449 1.00 69.63 4 CYS B CA 1
ATOM 728 C C . CYS B 1 7 ? 9.428 55.459 34.289 1.00 69.32 4 CYS B C 1
ATOM 729 O O . CYS B 1 7 ? 8.931 56.518 34.678 1.00 67.52 4 CYS B O 1
ATOM 732 N N . PHE B 1 8 ? 8.960 54.244 34.574 1.00 71.76 5 PHE B N 1
ATOM 733 C CA . PHE B 1 8 ? 7.755 53.968 35.397 1.00 73.88 5 PHE B CA 1
ATOM 734 C C . PHE B 1 8 ? 7.965 54.464 36.840 1.00 73.71 5 PHE B C 1
ATOM 735 O O . PHE B 1 8 ? 6.974 54.694 37.541 1.00 84.27 5 PHE B O 1
ATOM 743 N N . PHE B 1 9 ? 9.197 54.615 37.302 1.00 67.36 6 PHE B N 1
ATOM 744 C CA . PHE B 1 9 ? 9.494 54.654 38.746 1.00 69.60 6 PHE B CA 1
ATOM 745 C C . PHE B 1 9 ? 10.060 56.009 39.179 1.00 73.22 6 PHE B C 1
ATOM 746 O O . PHE B 1 9 ? 9.983 56.332 40.369 1.00 78.79 6 PHE B O 1
ATOM 754 N N . CYS B 1 10 ? 10.751 56.715 38.290 1.00 71.16 7 CYS B N 1
ATOM 755 C CA . CYS B 1 10 ? 11.220 58.102 38.525 1.00 68.31 7 CYS B CA 1
ATOM 756 C C . CYS B 1 10 ? 10.574 59.108 37.555 1.00 69.99 7 CYS B C 1
ATOM 757 O O . CYS B 1 10 ? 10.565 60.317 37.881 1.00 71.16 7 CYS B O 1
ATOM 760 N N . GLY B 1 11 ? 10.075 58.654 36.405 1.00 66.35 8 GLY B N 1
ATOM 761 C CA . GLY B 1 11 ? 9.533 59.531 35.362 1.00 67.22 8 GLY B CA 1
ATOM 762 C C . GLY B 1 11 ? 10.579 60.203 34.497 1.00 64.25 8 GLY B C 1
ATOM 763 O O . GLY B 1 11 ? 10.179 61.106 33.788 1.00 70.33 8 GLY B O 1
ATOM 764 N N . ALA B 1 12 ? 11.844 59.777 34.501 1.00 63.55 9 ALA B N 1
ATOM 765 C CA . ALA B 1 12 ? 12.879 60.312 33.581 1.00 63.01 9 ALA B CA 1
ATOM 766 C C . ALA B 1 12 ? 12.424 59.998 32.160 1.00 65.77 9 ALA B C 1
ATOM 767 O O . ALA B 1 12 ? 11.871 58.898 31.986 1.00 66.47 9 ALA B O 1
ATOM 769 N N . VAL B 1 13 ? 12.549 60.946 31.222 1.00 67.62 10 VAL B N 1
ATOM 770 C CA . VAL B 1 13 ? 12.389 60.630 29.775 1.00 67.54 10 VAL B CA 1
ATOM 771 C C . VAL B 1 13 ? 13.762 60.716 29.159 1.00 67.54 10 VAL B C 1
ATOM 772 O O . VAL B 1 13 ? 14.554 61.572 29.627 1.00 66.78 10 VAL B O 1
ATOM 776 N N . ASP B 1 14 ? 13.990 59.817 28.204 1.00 70.66 11 ASP B N 1
ATOM 777 C CA . ASP B 1 14 ? 15.195 59.758 27.355 1.00 80.55 11 ASP B CA 1
ATOM 778 C C . ASP B 1 14 ? 14.743 59.987 25.910 1.00 86.71 11 ASP B C 1
ATOM 779 O O . ASP B 1 14 ? 13.768 59.365 25.544 1.00 82.16 11 ASP B O 1
ATOM 784 N N . LEU B 1 15 ? 15.426 60.853 25.140 1.00 99.05 12 LEU B N 1
ATOM 785 C CA . LEU B 1 15 ? 15.077 61.189 23.725 1.00 107.27 12 LEU B CA 1
ATOM 786 C C . LEU B 1 15 ? 16.264 60.874 22.788 1.00 117.47 12 LEU B C 1
ATOM 787 O O . LEU B 1 15 ? 17.286 61.542 22.906 1.00 117.45 12 LEU B O 1
ATOM 792 N N . SER B 1 16 ? 16.093 59.884 21.894 1.00 136.92 13 SER B N 1
ATOM 793 C CA . SER B 1 16 ? 17.135 59.046 21.225 1.00 148.84 13 SER B CA 1
ATOM 794 C C . SER B 1 16 ? 16.959 59.118 19.700 1.00 164.77 13 SER B C 1
ATOM 795 O O . SER B 1 16 ? 15.817 58.880 19.239 1.00 173.25 13 SER B O 1
ATOM 798 N N . ASP B 1 17 ? 18.042 59.378 18.950 1.00 168.00 14 ASP B N 1
ATOM 799 C CA . ASP B 1 17 ? 18.048 59.529 17.465 1.00 165.92 14 ASP B CA 1
ATOM 800 C C . ASP B 1 17 ? 16.992 60.572 17.051 1.00 155.77 14 ASP B C 1
ATOM 801 O O . ASP B 1 17 ? 17.381 61.736 16.852 1.00 134.12 14 ASP B O 1
ATOM 806 N N . SER B 1 21 ? 21.807 54.740 19.138 1.00 156.60 18 SER B N 1
ATOM 807 C CA . SER B 1 21 ? 21.763 55.917 20.050 1.00 158.19 18 SER B CA 1
ATOM 808 C C . SER B 1 21 ? 22.821 55.774 21.175 1.00 168.71 18 SER B C 1
ATOM 809 O O . SER B 1 21 ? 23.864 56.462 21.059 1.00 177.37 18 SER B O 1
ATOM 812 N N . SER B 1 22 ? 22.623 54.895 22.181 1.00 171.73 19 SER B N 1
ATOM 813 C CA . SER B 1 22 ? 23.409 54.811 23.461 1.00 163.42 19 SER B CA 1
ATOM 814 C C . SER B 1 22 ? 23.870 53.357 23.786 1.00 162.59 19 SER B C 1
ATOM 815 O O . SER B 1 22 ? 23.761 52.498 22.881 1.00 159.14 19 SER B O 1
ATOM 818 N N . SER B 1 23 ? 24.433 53.088 24.989 1.00 161.61 20 SER B N 1
ATOM 819 C CA . SER B 1 23 ? 24.901 51.750 25.490 1.00 159.95 20 SER B CA 1
ATOM 820 C C . SER B 1 23 ? 23.770 51.077 26.311 1.00 152.74 20 SER B C 1
ATOM 821 O O . SER B 1 23 ? 22.683 50.931 25.701 1.00 130.96 20 SER B O 1
ATOM 823 N N . MET B 1 24 ? 23.978 50.683 27.598 1.00 158.74 21 MET B N 1
ATOM 824 C CA . MET B 1 24 ? 22.952 50.081 28.533 1.00 147.70 21 MET B CA 1
ATOM 825 C C . MET B 1 24 ? 21.831 51.106 28.851 1.00 141.00 21 MET B C 1
ATOM 826 O O . MET B 1 24 ? 22.098 52.048 29.649 1.00 127.97 21 MET B O 1
ATOM 828 N N . ARG B 1 25 ? 20.624 50.916 28.266 1.00 131.59 22 ARG B N 1
ATOM 829 C CA . ARG B 1 25 ? 19.472 51.868 28.239 1.00 112.48 22 ARG B CA 1
ATOM 830 C C . ARG B 1 25 ? 18.204 51.212 28.804 1.00 100.89 22 ARG B C 1
ATOM 831 O O . ARG B 1 25 ? 18.348 50.349 29.668 1.00 102.48 22 ARG B O 1
ATOM 839 N N . TYR B 1 26 ? 16.993 51.651 28.458 1.00 92.30 23 TYR B N 1
ATOM 840 C CA . TYR B 1 26 ? 15.797 51.435 29.328 1.00 87.61 23 TYR B CA 1
ATOM 841 C C . TYR B 1 26 ? 15.410 49.956 29.284 1.00 85.16 23 TYR B C 1
ATOM 842 O O . TYR B 1 26 ? 15.812 49.323 28.312 1.00 92.19 23 TYR B O 1
ATOM 851 N N . GLU B 1 27 ? 14.704 49.426 30.292 1.00 80.31 24 GLU B N 1
ATOM 852 C CA . GLU B 1 27 ? 14.430 47.961 30.436 1.00 83.69 24 GLU B CA 1
ATOM 853 C C . GLU B 1 27 ? 12.922 47.716 30.517 1.00 85.51 24 GLU B C 1
ATOM 854 O O . GLU B 1 27 ? 12.277 48.454 31.278 1.00 79.12 24 GLU B O 1
ATOM 860 N N . THR B 1 28 ? 12.403 46.671 29.837 1.00 93.67 25 THR B N 1
ATOM 861 C CA . THR B 1 28 ? 11.013 46.164 30.047 1.00 98.58 25 THR B CA 1
ATOM 862 C C . THR B 1 28 ? 10.896 45.689 31.502 1.00 91.90 25 THR B C 1
ATOM 863 O O . THR B 1 28 ? 11.925 45.358 32.071 1.00 87.94 25 THR B O 1
ATOM 867 N N . LEU B 1 29 ? 9.687 45.583 32.056 1.00 90.42 26 LEU B N 1
ATOM 868 C CA . LEU B 1 29 ? 9.470 45.040 33.426 1.00 89.88 26 LEU B CA 1
ATOM 869 C C . LEU B 1 29 ? 9.628 43.504 33.479 1.00 94.60 26 LEU B C 1
ATOM 870 O O . LEU B 1 29 ? 9.458 42.918 34.602 1.00 90.53 26 LEU B O 1
ATOM 875 N N . SER B 1 30 ? 9.959 42.866 32.350 1.00 95.59 27 SER B N 1
ATOM 876 C CA . SER B 1 30 ? 10.268 41.420 32.258 1.00 100.75 27 SER B CA 1
ATOM 877 C C . SER B 1 30 ? 11.771 41.162 32.370 1.00 100.99 27 SER B C 1
ATOM 878 O O . SER B 1 30 ? 12.162 40.005 32.583 1.00 109.01 27 SER B O 1
ATOM 881 N N . ALA B 1 31 ? 12.591 42.200 32.272 1.00 99.66 28 ALA B N 1
ATOM 882 C CA . ALA B 1 31 ? 14.052 42.088 32.448 1.00 99.91 28 ALA B CA 1
ATOM 883 C C . ALA B 1 31 ? 14.255 41.514 33.833 1.00 93.54 28 ALA B C 1
ATOM 884 O O . ALA B 1 31 ? 13.473 41.914 34.707 1.00 86.50 28 ALA B O 1
ATOM 886 N N . LYS B 1 32 ? 15.146 40.530 33.948 1.00 99.34 29 LYS B N 1
ATOM 887 C CA . LYS B 1 32 ? 15.369 39.765 35.205 1.00 99.06 29 LYS B CA 1
ATOM 888 C C . LYS B 1 32 ? 16.418 40.508 36.028 1.00 92.91 29 LYS B C 1
ATOM 889 O O . LYS B 1 32 ? 17.413 41.011 35.429 1.00 85.27 29 LYS B O 1
ATOM 895 N N . VAL B 1 33 ? 16.197 40.564 37.342 1.00 86.70 30 VAL B N 1
ATOM 896 C CA . VAL B 1 33 ? 17.189 41.109 38.313 1.00 81.16 30 VAL B CA 1
ATOM 897 C C . VAL B 1 33 ? 18.244 40.043 38.532 1.00 85.25 30 VAL B C 1
ATOM 898 O O . VAL B 1 33 ? 17.899 38.894 38.777 1.00 92.49 30 VAL B O 1
ATOM 902 N N . PRO B 1 34 ? 19.531 40.420 38.645 1.00 89.46 31 PRO B N 1
ATOM 903 C CA . PRO B 1 34 ? 20.624 39.539 38.264 1.00 88.54 31 PRO B CA 1
ATOM 904 C C . PRO B 1 34 ? 20.728 38.403 39.284 1.00 88.80 31 PRO B C 1
ATOM 905 O O . PRO B 1 34 ? 20.675 37.276 38.924 1.00 97.00 31 PRO B O 1
ATOM 909 N N . SER B 1 35 ? 20.738 38.740 40.561 1.00 88.63 32 SER B N 1
ATOM 910 C CA . SER B 1 35 ? 21.238 37.863 41.634 1.00 86.67 32 SER B CA 1
ATOM 911 C C . SER B 1 35 ? 20.029 37.146 42.252 1.00 86.24 32 SER B C 1
ATOM 912 O O . SER B 1 35 ? 19.953 37.119 43.467 1.00 104.24 32 SER B O 1
ATOM 915 N N . SER B 1 36 ? 19.103 36.609 41.464 1.00 78.97 33 SER B N 1
ATOM 916 C CA . SER B 1 36 ? 17.807 36.060 41.978 1.00 84.53 33 SER B CA 1
ATOM 917 C C . SER B 1 36 ? 16.893 35.663 40.821 1.00 93.27 33 SER B C 1
ATOM 918 O O . SER B 1 36 ? 16.144 34.662 40.961 1.00 91.14 33 SER B O 1
ATOM 921 N N . GLN B 1 37 ? 16.862 36.481 39.767 1.00 91.27 34 GLN B N 1
ATOM 922 C CA . GLN B 1 37 ? 16.258 36.090 38.481 1.00 87.73 34 GLN B CA 1
ATOM 923 C C . GLN B 1 37 ? 14.734 36.078 38.605 1.00 90.69 34 GLN B C 1
ATOM 924 O O . GLN B 1 37 ? 14.105 35.621 37.641 1.00 100.11 34 GLN B O 1
ATOM 930 N N . LYS B 1 38 ? 14.142 36.602 39.695 1.00 88.47 35 LYS B N 1
ATOM 931 C CA . LYS B 1 38 ? 12.750 37.109 39.650 1.00 88.55 35 LYS B CA 1
ATOM 932 C C . LYS B 1 38 ? 12.732 38.234 38.590 1.00 93.78 35 LYS B C 1
ATOM 933 O O . LYS B 1 38 ? 13.798 38.808 38.142 1.00 86.26 35 LYS B O 1
ATOM 935 N N . THR B 1 39 ? 11.549 38.474 38.070 1.00 101.23 36 THR B N 1
ATOM 936 C CA . THR B 1 39 ? 11.320 39.507 37.045 1.00 95.27 36 THR B CA 1
ATOM 937 C C . THR B 1 39 ? 11.109 40.801 37.825 1.00 93.38 36 THR B C 1
ATOM 938 O O . THR B 1 39 ? 10.494 40.761 38.912 1.00 91.42 36 THR B O 1
ATOM 942 N N . VAL B 1 40 ? 11.645 41.897 37.308 1.00 89.85 37 VAL B N 1
ATOM 943 C CA . VAL B 1 40 ? 11.708 43.192 38.043 1.00 81.95 37 VAL B CA 1
ATOM 944 C C . VAL B 1 40 ? 10.279 43.700 38.339 1.00 76.50 37 VAL B C 1
ATOM 945 O O . VAL B 1 40 ? 10.073 44.317 39.409 1.00 68.68 37 VAL B O 1
ATOM 949 N N . SER B 1 41 ? 9.288 43.338 37.529 1.00 79.19 38 SER B N 1
ATOM 950 C CA . SER B 1 41 ? 7.863 43.491 37.917 1.00 88.56 38 SER B CA 1
ATOM 951 C C . SER B 1 41 ? 7.611 42.867 39.307 1.00 91.56 38 SER B C 1
ATOM 952 O O . SER B 1 41 ? 6.922 43.538 40.112 1.00 89.42 38 SER B O 1
ATOM 955 N N . LEU B 1 42 ? 8.143 41.666 39.608 1.00 91.80 39 LEU B N 1
ATOM 956 C CA . LEU B 1 42 ? 7.918 41.000 40.927 1.00 91.04 39 LEU B CA 1
ATOM 957 C C . LEU B 1 42 ? 8.512 41.854 42.041 1.00 87.31 39 LEU B C 1
ATOM 958 O O . LEU B 1 42 ? 7.792 42.115 43.030 1.00 89.71 39 LEU B O 1
ATOM 963 N N . VAL B 1 43 ? 9.741 42.328 41.848 1.00 82.28 40 VAL B N 1
ATOM 964 C CA . VAL B 1 43 ? 10.423 43.244 42.814 1.00 76.75 40 VAL B CA 1
ATOM 965 C C . VAL B 1 43 ? 9.514 44.452 43.103 1.00 79.82 40 VAL B C 1
ATOM 966 O O . VAL B 1 43 ? 9.360 44.781 44.297 1.00 81.15 40 VAL B O 1
ATOM 970 N N . LEU B 1 44 ? 8.898 45.064 42.076 1.00 81.96 41 LEU B N 1
ATOM 971 C CA . LEU B 1 44 ? 7.953 46.217 42.239 1.00 77.20 41 LEU B CA 1
ATOM 972 C C . LEU B 1 44 ? 6.662 45.787 42.940 1.00 77.57 41 LEU B C 1
ATOM 973 O O . LEU B 1 44 ? 6.241 46.528 43.868 1.00 71.61 41 LEU B O 1
ATOM 978 N N . THR B 1 45 ? 6.028 44.683 42.497 1.00 79.04 42 THR B N 1
ATOM 979 C CA . THR B 1 45 ? 4.768 44.194 43.126 1.00 85.85 42 THR B CA 1
ATOM 980 C C . THR B 1 45 ? 5.104 43.973 44.616 1.00 87.95 42 THR B C 1
ATOM 981 O O . THR B 1 45 ? 4.334 44.516 45.478 1.00 87.80 42 THR B O 1
ATOM 985 N N . HIS B 1 46 ? 6.288 43.411 44.920 1.00 82.39 43 HIS B N 1
ATOM 986 C CA . HIS B 1 46 ? 6.790 43.282 46.313 1.00 83.13 43 HIS B CA 1
ATOM 987 C C . HIS B 1 46 ? 6.780 44.648 47.021 1.00 81.86 43 HIS B C 1
ATOM 988 O O . HIS B 1 46 ? 6.181 44.759 48.124 1.00 78.22 43 HIS B O 1
ATOM 995 N N . LEU B 1 47 ? 7.384 45.670 46.423 1.00 83.36 44 LEU B N 1
ATOM 996 C CA . LEU B 1 47 ? 7.495 47.001 47.086 1.00 87.37 44 LEU B CA 1
ATOM 997 C C . LEU B 1 47 ? 6.105 47.618 47.292 1.00 91.78 44 LEU B C 1
ATOM 998 O O . LEU B 1 47 ? 5.916 48.313 48.314 1.00 89.33 44 LEU B O 1
ATOM 1003 N N . ALA B 1 48 ? 5.156 47.373 46.388 1.00 91.57 45 ALA B N 1
ATOM 1004 C CA . ALA B 1 48 ? 3.793 47.913 46.544 1.00 96.96 45 ALA B CA 1
ATOM 1005 C C . ALA B 1 48 ? 3.184 47.267 47.790 1.00 102.29 45 ALA B C 1
ATOM 1006 O O . ALA B 1 48 ? 2.650 48.040 48.656 1.00 99.12 45 ALA B O 1
ATOM 1008 N N . ASN B 1 49 ? 3.319 45.932 47.916 1.00 100.05 46 ASN B N 1
ATOM 1009 C CA . ASN B 1 49 ? 2.819 45.192 49.106 1.00 106.15 46 ASN B CA 1
ATOM 1010 C C . ASN B 1 49 ? 3.298 45.918 50.350 1.00 100.44 46 ASN B C 1
ATOM 1011 O O . ASN B 1 49 ? 2.447 46.281 51.151 1.00 107.66 46 ASN B O 1
ATOM 1016 N N . CYS B 1 50 ? 4.597 46.196 50.448 1.00 90.68 47 CYS B N 1
ATOM 1017 C CA . CYS B 1 50 ? 5.188 46.770 51.680 1.00 92.22 47 CYS B CA 1
ATOM 1018 C C . CYS B 1 50 ? 4.399 48.000 52.165 1.00 93.21 47 CYS B C 1
ATOM 1019 O O . CYS B 1 50 ? 4.350 48.172 53.380 1.00 95.76 47 CYS B O 1
ATOM 1022 N N . ILE B 1 51 ? 3.748 48.785 51.296 1.00 99.49 48 ILE B N 1
ATOM 1023 C CA . ILE B 1 51 ? 2.941 49.977 51.719 1.00 105.42 48 ILE B CA 1
ATOM 1024 C C . ILE B 1 51 ? 1.452 49.751 51.411 1.00 110.49 48 ILE B C 1
ATOM 1025 O O . ILE B 1 51 ? 0.734 50.753 51.168 1.00 108.87 48 ILE B O 1
ATOM 1030 N N . GLN B 1 52 ? 1.004 48.493 51.563 1.00 118.46 49 GLN B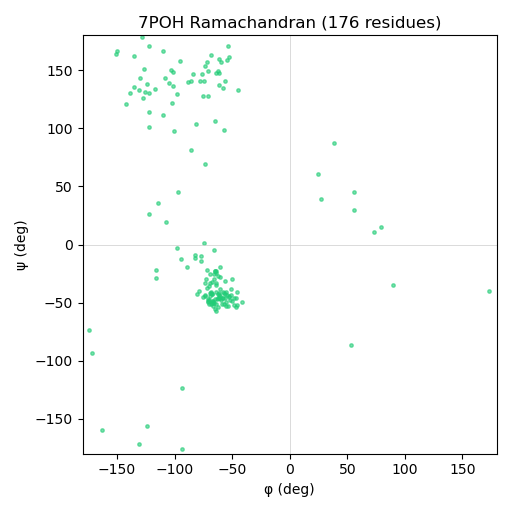 N 1
ATOM 1031 C CA . GLN B 1 52 ? -0.339 47.930 51.241 1.00 124.66 49 GLN B CA 1
ATOM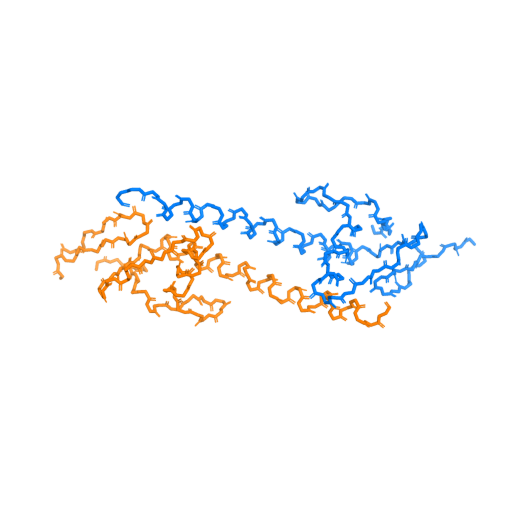 1032 C C . GLN B 1 52 ? -0.975 48.801 50.152 1.00 126.09 49 GLN B C 1
ATOM 1033 O O . GLN B 1 52 ? -1.981 49.470 50.413 1.00 124.66 49 GLN B O 1
ATOM 1039 N N . THR B 1 53 ? -0.305 48.867 49.000 1.00 124.09 50 THR B N 1
ATOM 1040 C CA . THR B 1 53 ? -0.869 49.327 47.704 1.00 122.37 50 THR B CA 1
ATOM 1041 C C . THR B 1 53 ? -0.562 48.250 46.649 1.00 123.20 50 THR B C 1
ATOM 1042 O O . THR B 1 53 ? 0.059 47.204 46.989 1.00 124.42 50 THR B O 1
ATOM 1046 N N . GLN B 1 54 ? -1.030 48.483 45.428 1.00 122.29 51 GLN B N 1
ATOM 1047 C CA . GLN B 1 54 ? -0.793 47.616 44.245 1.00 125.43 51 GLN B CA 1
ATOM 1048 C C . GLN B 1 54 ? -0.808 48.547 43.031 1.00 126.18 51 GLN B C 1
ATOM 1049 O O . GLN B 1 54 ? -1.215 49.715 43.191 1.00 121.74 51 GLN B O 1
ATOM 1055 N N . LEU B 1 55 ? -0.351 48.050 41.883 1.00 124.63 52 LEU B N 1
ATOM 1056 C CA . LEU B 1 55 ? 0.051 48.871 40.713 1.00 119.14 52 LEU B CA 1
ATOM 1057 C C . LEU B 1 55 ? -0.643 48.320 39.468 1.00 115.75 52 LEU B C 1
ATOM 1058 O O . LEU B 1 55 ? -0.763 47.105 39.343 1.00 103.00 52 LEU B O 1
ATOM 1063 N N . ASP B 1 56 ? -1.042 49.210 38.572 1.00 124.04 53 ASP B N 1
ATOM 1064 C CA . ASP B 1 56 ? -1.305 48.898 37.149 1.00 125.87 53 ASP B CA 1
ATOM 1065 C C . ASP B 1 56 ? 0.065 48.886 36.449 1.00 118.02 53 ASP B C 1
ATOM 1066 O O . ASP B 1 56 ? 0.666 49.979 36.270 1.00 107.91 53 ASP B O 1
ATOM 1071 N N . LEU B 1 57 ? 0.591 47.695 36.151 1.00 114.32 54 LEU B N 1
ATOM 1072 C CA . LEU B 1 57 ? 1.742 47.536 35.230 1.00 116.40 54 LEU B CA 1
ATOM 1073 C C . LEU B 1 57 ? 1.153 47.484 33.821 1.00 126.47 54 LEU B C 1
ATOM 1074 O O . LEU B 1 57 ? 0.919 46.365 33.323 1.00 130.73 54 LEU B O 1
ATOM 1079 N N . LYS B 1 58 ? 0.858 48.668 33.248 1.00 130.62 55 LYS B N 1
ATOM 1080 C CA . LYS B 1 58 ? 0.370 48.832 31.844 1.00 130.26 55 LYS B CA 1
ATOM 1081 C C . LYS B 1 58 ? 1.472 48.280 30.935 1.00 130.01 55 LYS B C 1
ATOM 1082 O O . LYS B 1 58 ? 2.662 48.382 31.249 1.00 119.18 55 LYS B O 1
ATOM 1084 N N . PRO B 1 59 ? 1.113 47.691 29.773 1.00 132.94 56 PRO B N 1
ATOM 1085 C CA . PRO B 1 59 ? 1.871 46.577 29.202 1.00 129.93 56 PRO B CA 1
ATOM 1086 C C . PRO B 1 59 ? 3.120 46.979 28.401 1.00 123.41 56 PRO B C 1
ATOM 1087 O O . PRO B 1 59 ? 3.877 46.066 28.078 1.00 123.90 56 PRO B O 1
ATOM 1091 N N . GLY B 1 60 ? 3.294 48.275 28.092 1.00 105.79 57 GLY B N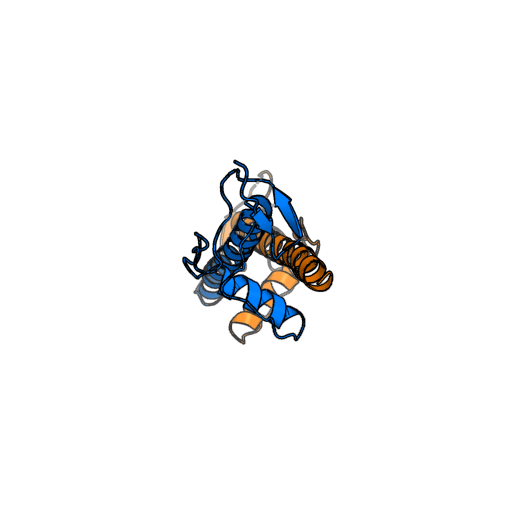 1
ATOM 1092 C CA . GLY B 1 60 ? 4.535 48.819 27.507 1.00 102.02 57 GLY B CA 1
ATOM 1093 C C . GLY B 1 60 ? 5.390 49.660 28.456 1.00 93.17 57 GLY B C 1
ATOM 1094 O O . GLY B 1 60 ? 6.258 50.385 27.929 1.00 82.11 57 GLY B O 1
ATOM 1095 N N . ALA B 1 61 ? 5.226 49.541 29.785 1.00 91.26 58 ALA B N 1
ATOM 1096 C CA . ALA B 1 61 ? 6.031 50.238 30.833 1.00 86.24 58 ALA B CA 1
ATOM 1097 C C . ALA B 1 61 ? 7.535 50.027 30.647 1.00 80.24 58 ALA B C 1
ATOM 1098 O O . ALA B 1 61 ? 7.950 49.069 30.027 1.00 87.63 58 ALA B O 1
ATOM 1100 N N . ARG B 1 62 ? 8.340 50.874 31.252 1.00 80.29 59 ARG B N 1
ATOM 1101 C CA . ARG B 1 62 ? 9.811 50.882 31.029 1.00 80.89 59 ARG B CA 1
ATOM 1102 C C . ARG B 1 62 ? 10.550 51.400 32.284 1.00 74.11 59 ARG B C 1
ATOM 1103 O O . ARG B 1 62 ? 9.913 51.986 33.146 1.00 74.45 59 ARG B O 1
ATOM 1111 N N . LEU B 1 63 ? 11.855 51.174 32.396 1.00 71.56 60 LEU B N 1
ATOM 1112 C CA . LEU B 1 63 ? 12.677 51.642 33.542 1.00 70.10 60 LEU B CA 1
ATOM 1113 C C . LEU B 1 63 ? 13.986 52.260 33.068 1.00 70.93 60 LEU B C 1
ATOM 1114 O O . LEU B 1 63 ? 14.688 51.620 32.265 1.00 73.29 60 LEU B O 1
ATOM 1119 N N . CYS B 1 64 ? 14.351 53.403 33.647 1.00 69.21 61 CYS B N 1
ATOM 1120 C CA . CYS B 1 64 ? 15.674 54.014 33.428 1.00 68.22 61 CYS B CA 1
ATOM 1121 C C . CYS B 1 64 ? 16.685 53.021 34.011 1.00 70.50 61 CYS B C 1
ATOM 1122 O O . CYS B 1 64 ? 16.389 52.285 34.956 1.00 70.89 61 CYS B O 1
ATOM 1125 N N . PRO B 1 65 ? 17.896 52.913 33.438 1.00 70.43 62 PRO B N 1
ATOM 1126 C CA . PRO B 1 65 ? 18.973 52.126 34.043 1.00 71.25 62 PRO B CA 1
ATOM 1127 C C . PRO B 1 65 ? 19.132 52.263 35.565 1.00 70.60 62 PRO B C 1
ATOM 1128 O O . PRO B 1 65 ? 19.225 51.260 36.238 1.00 74.83 62 PRO B O 1
ATOM 1132 N N . ARG B 1 66 ? 19.167 53.508 36.045 1.00 68.30 63 ARG B N 1
ATOM 1133 C CA . ARG B 1 66 ? 19.485 53.864 37.446 1.00 68.03 63 ARG B CA 1
ATOM 1134 C C . ARG B 1 66 ? 18.442 53.218 38.346 1.00 69.11 63 ARG B C 1
ATOM 1135 O O . ARG B 1 66 ? 18.832 52.647 39.376 1.00 69.66 63 ARG B O 1
ATOM 1143 N N . CYS B 1 67 ? 17.167 53.307 37.970 1.00 69.80 64 CYS B N 1
ATOM 1144 C CA . CYS B 1 67 ? 16.083 52.704 38.780 1.00 73.85 64 CYS B CA 1
ATOM 1145 C C . CYS B 1 67 ? 16.255 51.177 38.715 1.00 72.65 64 CYS B C 1
ATOM 1146 O O . CYS B 1 67 ? 16.218 50.522 39.779 1.00 67.29 64 CYS B O 1
ATOM 1149 N N . PHE B 1 68 ? 16.547 50.645 37.529 1.00 75.67 65 PHE B N 1
ATOM 1150 C CA . PHE B 1 68 ? 16.771 49.190 37.312 1.00 77.96 65 PHE B CA 1
ATOM 1151 C C . PHE B 1 68 ? 17.983 48.735 38.139 1.00 69.64 65 PHE B C 1
ATOM 1152 O O . PHE B 1 68 ? 17.934 47.707 38.807 1.00 69.98 65 PHE B O 1
ATOM 1160 N N . GLN B 1 69 ? 19.046 49.511 38.133 1.00 64.59 66 GLN B N 1
ATOM 1161 C CA . GLN B 1 69 ? 20.180 49.219 39.013 1.00 65.74 66 GLN B CA 1
ATOM 1162 C C . GLN B 1 69 ? 19.694 49.164 40.455 1.00 64.38 66 GLN B C 1
ATOM 1163 O O . GLN B 1 69 ? 20.067 48.238 41.119 1.00 70.19 66 GLN B O 1
ATOM 1169 N N . GLU B 1 70 ? 18.883 50.126 40.889 1.00 64.58 67 GLU B N 1
ATOM 1170 C CA . GLU B 1 70 ? 18.525 50.319 42.321 1.00 64.73 67 GLU B CA 1
ATOM 1171 C C . GLU B 1 70 ? 17.632 49.140 42.768 1.00 62.83 67 GLU B C 1
ATOM 1172 O O . GLU B 1 70 ? 17.920 48.515 43.786 1.00 63.92 67 GLU B O 1
ATOM 1178 N N . LEU B 1 71 ? 16.664 48.745 41.964 1.00 65.47 68 LEU B N 1
ATOM 1179 C CA . LEU B 1 71 ? 15.837 47.533 42.220 1.00 65.07 68 LEU B CA 1
ATOM 1180 C C . LEU B 1 71 ? 16.703 46.261 42.167 1.00 63.33 68 LEU B C 1
ATOM 1181 O O . LEU B 1 71 ? 16.469 45.386 43.021 1.00 62.46 68 LEU B O 1
ATOM 1186 N N . SER B 1 72 ? 17.638 46.161 41.208 1.00 60.05 69 SER B N 1
ATOM 1187 C CA . SER B 1 72 ? 18.612 45.053 41.098 1.00 65.72 69 SER B CA 1
ATOM 1188 C C . SER B 1 72 ? 19.326 44.873 42.448 1.00 67.63 69 SER B C 1
ATOM 1189 O O . SER B 1 72 ? 19.359 43.734 42.981 1.00 80.95 69 SER B O 1
ATOM 1192 N N . ASP B 1 73 ? 19.807 45.956 43.035 1.00 64.78 70 ASP B N 1
ATOM 1193 C CA . ASP B 1 73 ? 20.587 45.918 44.302 1.00 65.55 70 ASP B CA 1
ATOM 1194 C C . ASP B 1 73 ? 19.723 45.596 45.514 1.00 61.38 70 ASP B C 1
ATOM 1195 O O . ASP B 1 73 ? 20.249 45.023 46.455 1.00 68.00 70 ASP B O 1
ATOM 1200 N N . TYR B 1 74 ? 18.502 46.078 45.580 1.00 60.43 71 TYR B N 1
ATOM 1201 C CA . TYR B 1 74 ? 17.594 45.691 46.683 1.00 61.06 71 TYR B CA 1
ATOM 1202 C C . TYR B 1 74 ? 17.481 44.171 46.626 1.00 67.93 71 TYR B C 1
ATOM 1203 O O . TYR B 1 74 ? 17.660 43.474 47.644 1.00 73.46 71 TYR B O 1
ATOM 1212 N N . ASP B 1 75 ? 17.281 43.662 45.415 1.00 72.90 72 ASP B N 1
ATOM 1213 C CA . ASP B 1 75 ? 17.100 42.209 45.178 1.00 72.67 72 ASP B CA 1
ATOM 1214 C C . ASP B 1 75 ? 18.366 41.498 45.659 1.00 66.30 72 ASP B C 1
ATOM 1215 O O . ASP B 1 75 ? 18.241 40.519 46.446 1.00 63.30 72 ASP B O 1
ATOM 1220 N N . THR B 1 76 ? 19.524 42.028 45.281 1.00 59.04 73 THR B N 1
ATOM 1221 C CA . THR B 1 76 ? 20.831 41.498 45.738 1.00 60.18 73 THR B CA 1
ATOM 1222 C C . THR B 1 76 ? 20.922 41.473 47.268 1.00 61.18 73 THR B C 1
ATOM 1223 O O . THR B 1 76 ? 21.303 40.429 47.761 1.00 63.53 73 THR B O 1
ATOM 1227 N N . ILE B 1 77 ? 20.468 42.509 47.988 1.00 61.40 74 ILE B N 1
ATOM 1228 C CA . ILE B 1 77 ? 20.496 42.564 49.485 1.00 60.39 74 ILE B CA 1
ATOM 1229 C C . ILE B 1 77 ? 19.580 41.487 50.067 1.00 62.74 74 ILE B C 1
ATOM 1230 O O . ILE B 1 77 ? 20.053 40.660 50.893 1.00 62.19 74 ILE B O 1
ATOM 1235 N N . MET B 1 78 ? 18.314 41.503 49.664 1.00 66.52 75 MET B N 1
ATOM 1236 C CA . MET B 1 78 ? 17.327 40.466 50.056 1.00 71.05 75 MET B CA 1
ATOM 1237 C C . MET B 1 78 ? 17.938 39.059 49.900 1.00 76.44 75 MET B C 1
ATOM 1238 O O . MET B 1 78 ? 17.706 38.236 50.811 1.00 86.17 75 MET B O 1
ATOM 1243 N N . VAL B 1 79 ? 18.700 38.781 48.833 1.00 70.16 76 VAL B N 1
ATOM 1244 C CA . VAL B 1 79 ? 19.307 37.428 48.607 1.00 75.15 76 VAL B CA 1
ATOM 1245 C C . VAL B 1 79 ? 20.403 37.144 49.650 1.00 77.65 76 VAL B C 1
ATOM 1246 O O . VAL B 1 79 ? 20.521 35.990 50.143 1.00 80.61 76 VAL B O 1
ATOM 1250 N N . ASN B 1 80 ? 21.210 38.145 49.959 1.00 71.40 77 ASN B N 1
ATOM 1251 C CA . ASN B 1 80 ? 22.225 38.016 51.019 1.00 64.23 77 ASN B CA 1
ATOM 1252 C C . ASN B 1 80 ? 21.522 37.853 52.364 1.00 61.37 77 ASN B C 1
ATOM 1253 O O . ASN B 1 80 ? 22.070 37.131 53.186 1.00 65.81 77 ASN B O 1
ATOM 1258 N N . LEU B 1 81 ? 20.330 38.412 52.557 1.00 57.10 78 LEU B N 1
ATOM 1259 C CA . LEU B 1 81 ? 19.513 38.071 53.749 1.00 57.15 78 LEU B CA 1
ATOM 1260 C C . LEU B 1 81 ? 19.070 36.602 53.654 1.00 61.31 78 LEU B C 1
ATOM 1261 O O . LEU B 1 81 ? 19.407 35.880 54.608 1.00 63.40 78 LEU B O 1
ATOM 1266 N N . MET B 1 82 ? 18.437 36.152 52.546 1.00 64.27 79 MET B N 1
ATOM 1267 C CA . MET B 1 82 ? 17.886 34.769 52.399 1.00 70.03 79 MET B CA 1
ATOM 1268 C C . MET B 1 82 ? 18.983 33.818 52.884 1.00 70.34 79 MET B C 1
ATOM 1269 O O . MET B 1 82 ? 18.721 32.995 53.821 1.00 73.63 79 MET B O 1
ATOM 1274 N N . THR B 1 83 ? 20.192 33.951 52.321 1.00 67.67 80 THR B N 1
ATOM 1275 C CA . THR B 1 83 ? 21.228 32.883 52.398 1.00 65.70 80 THR B CA 1
ATOM 1276 C C . THR B 1 83 ? 21.923 32.954 53.756 1.00 66.25 80 THR B C 1
ATOM 1277 O O . THR B 1 83 ? 22.164 31.853 54.367 1.00 67.74 80 THR B O 1
ATOM 1281 N N . THR B 1 84 ? 22.232 34.181 54.211 1.00 59.62 81 THR B N 1
ATOM 1282 C CA . THR B 1 84 ? 22.869 34.403 55.530 1.00 58.17 81 THR B CA 1
ATOM 1283 C C . THR B 1 84 ? 21.969 33.818 56.606 1.00 60.72 81 THR B C 1
ATOM 1284 O O . THR B 1 84 ? 22.482 33.023 57.442 1.00 63.28 81 THR B O 1
ATOM 1288 N N . GLN B 1 85 ? 20.668 34.108 56.512 1.00 57.08 82 GLN B N 1
ATOM 1289 C CA . GLN B 1 85 ? 19.673 33.553 57.451 1.00 54.63 82 GLN B CA 1
ATOM 1290 C C . GLN B 1 85 ? 19.618 32.009 57.345 1.00 54.06 82 GLN B C 1
ATOM 1291 O O . GLN B 1 85 ? 19.615 31.414 58.465 1.00 49.89 82 GLN B O 1
ATOM 1297 N N . LYS B 1 86 ? 19.578 31.353 56.144 1.00 53.33 83 LYS B N 1
ATOM 1298 C CA . LYS B 1 86 ? 19.583 29.845 56.112 1.00 55.40 83 LYS B CA 1
ATOM 1299 C C . LYS B 1 86 ? 20.822 29.405 56.914 1.00 54.61 83 LYS B C 1
ATOM 1300 O O . LYS B 1 86 ? 20.671 28.562 57.812 1.00 51.29 83 LYS B O 1
ATOM 1302 N N . ARG B 1 87 ? 21.978 30.055 56.729 1.00 56.90 84 ARG B N 1
ATOM 1303 C CA . ARG B 1 87 ? 23.241 29.578 57.358 1.00 62.08 84 ARG B CA 1
ATOM 1304 C C . ARG B 1 87 ? 23.159 29.638 58.893 1.00 64.09 84 ARG B C 1
ATOM 1305 O O . ARG B 1 87 ? 23.330 28.592 59.518 1.00 66.53 84 ARG B O 1
ATOM 1313 N N . LEU B 1 88 ? 22.888 30.810 59.466 1.00 63.18 85 LEU B N 1
ATOM 1314 C CA . LEU B 1 88 ? 23.012 31.077 60.928 1.00 62.85 85 LEU B CA 1
ATOM 1315 C C . LEU B 1 88 ? 21.933 30.344 61.742 1.00 63.49 85 LEU B C 1
ATOM 1316 O O . LEU B 1 88 ? 22.254 29.910 62.901 1.00 65.08 85 LEU B O 1
ATOM 1321 N N . THR B 1 89 ? 20.706 30.214 61.213 1.00 59.97 86 THR B N 1
ATOM 1322 C CA . THR B 1 89 ? 19.643 29.395 61.862 1.00 62.22 86 THR B CA 1
ATOM 1323 C C . THR B 1 89 ? 20.048 27.912 61.809 1.00 63.66 86 THR B C 1
ATOM 1324 O O . THR B 1 89 ? 20.105 27.280 62.890 1.00 65.85 86 THR B O 1
ATOM 1328 N N . THR B 1 90 ? 20.426 27.391 60.633 1.00 58.91 87 THR B N 1
ATOM 1329 C CA . THR B 1 90 ? 21.014 26.041 60.539 1.00 57.79 87 THR B CA 1
ATOM 1330 C C . THR B 1 90 ? 22.084 25.903 61.629 1.00 58.74 87 THR B C 1
ATOM 1331 O O . THR B 1 90 ? 22.073 24.908 62.332 1.00 61.66 87 THR B O 1
ATOM 1335 N N . GLN B 1 91 ? 22.957 26.891 61.788 1.00 59.57 88 GLN B N 1
ATOM 1336 C CA . GLN B 1 91 ? 24.039 26.883 62.798 1.00 61.75 88 GLN B CA 1
ATOM 1337 C C . GLN B 1 91 ? 23.390 26.695 64.165 1.00 62.80 88 GLN B C 1
ATOM 1338 O O . GLN B 1 91 ? 23.814 25.793 64.896 1.00 62.96 88 GLN B O 1
ATOM 1344 N N . LEU B 1 92 ? 22.381 27.508 64.468 1.00 63.75 89 LEU B N 1
ATOM 1345 C CA . LEU B 1 92 ? 21.647 27.441 65.763 1.00 70.46 89 LEU B CA 1
ATOM 1346 C C . LEU B 1 92 ? 21.043 26.056 66.041 1.00 75.22 89 LEU B C 1
ATOM 1347 O O . LEU B 1 92 ? 20.892 25.719 67.215 1.00 81.98 89 LEU B O 1
ATOM 1352 N N . LYS B 1 93 ? 20.646 25.312 65.013 1.00 79.67 90 LYS B N 1
ATOM 1353 C CA . LYS B 1 93 ? 19.976 23.987 65.148 1.00 83.92 90 LYS B CA 1
ATOM 1354 C C . LYS B 1 93 ? 20.957 22.940 65.673 1.00 84.50 90 LYS B C 1
ATOM 1355 O O . LYS B 1 93 ? 20.469 22.013 66.326 1.00 88.01 90 LYS B O 1
ATOM 1361 N N . LEU B 1 94 ? 22.264 23.118 65.464 1.00 86.14 91 LEU B N 1
ATOM 1362 C CA . LEU B 1 94 ? 23.292 22.129 65.869 1.00 92.93 91 LEU B CA 1
ATOM 1363 C C . LEU B 1 94 ? 23.356 21.979 67.393 1.00 108.91 91 LEU B C 1
ATOM 1364 O O . LEU B 1 94 ? 23.810 20.863 67.801 1.00 124.32 91 LEU B O 1
ATOM 1369 N N . ASP B 1 95 ? 22.906 22.980 68.186 1.00 116.98 92 ASP B N 1
ATOM 1370 C CA . ASP B 1 95 ? 22.745 22.943 69.680 1.00 127.78 92 ASP B CA 1
ATOM 1371 C C . ASP B 1 95 ? 23.945 23.644 70.340 1.00 124.09 92 ASP B C 1
ATOM 1372 O O . ASP B 1 95 ? 24.227 24.779 70.002 1.00 113.37 92 ASP B O 1
#

B-factor: mean 87.15, std 26.31, range [47.8, 192.27]

Nearest PDB structures (foldseek):
  7poh-assembly1_A  TM=1.011E+00  e=1.647E-16  Drosophila melanogaster
  7poh-assembly1_B  TM=9.418E-01  e=1.067E-11  Drosophila melanogaster
  7poh-assembly1_B  TM=1.011E+00  e=4.724E-17  Drosophila melanogaster
  7poh-assembly1_A  TM=9.418E-01  e=5.417E-12  Drosophila melanogaster

Foldseek 3Di:
DQDWDAAPVGGTDSACHWAFQQQAQDQVRHGLVVLVVVVCVVVPHDDDRDSPHIHNPVVSVVSSVVVNCVNVVVVVVCVVVVVVVDDD/DQDWAAAPPPGDIDGCVDDDDFKAFQQDAQDQQRDRNLVLVQVVCVVVPHGDDPPHRHIHGVVVSVVSSVVVVVVVVVVVVVVVVVVVVVVD

GO terms:
  GO:0005634 nucleus (C, IDA)
  GO:0005829 cytosol (C, IDA)
  GO:0001228 DNA-binding transcription activator activity, RNA polymerase II-specific (F, IDA)
  GO:0003677 DNA binding (F, IDA)
  GO:0045944 positive regulation of transcription by RNA polymerase II (P, IDA)
  GO:0007618 mating (P, IEP)
  GO:0048477 oogenesis (P, IGI)
  GO:0008595 anterior/posterior axis specification, embryo (P, IGI)
  GO:0008595 anterior/posterior axis specification, embryo (P, IMP)
  GO:0005515 protein binding (F, IPI)
  GO:0005705 polytene chromosome interband (C, IDA)
  GO:0045450 bicoid mRNA localization (P, IMP)

Solvent-accessible surface area: 11159 Å² total; per-residue (Å²): 188,64,193,137,40,85,4,49,11,71,34,87,86,93,70,205,80,24,60,57,19,76,19,121,0,77,49,35,108,115,47,0,28,89,10,0,49,68,0,1,92,51,44,161,80,165,50,109,53,110,139,54,12,82,0,12,31,130,0,33,97,31,0,7,58,3,11,49,28,52,45,62,12,102,81,18,28,139,121,4,7,42,48,28,134,117,141,213,137,161,44,135,54,68,3,70,10,31,25,40,75,28,131,21,138,117,73,101,94,94,29,55,63,16,83,21,132,0,78,44,53,103,34,38,0,22,100,10,0,55,58,0,1,101,47,45,164,60,156,47,122,54,56,145,53,24,72,0,8,41,138,4,33,101,53,0,5,60,2,12,51,26,47,36,71,24,130,73,7,46,65,111,2,12,78,47,24,133,131,162

Organism: Drosophila melanogaster (NCBI:txid7227)

InterPro domains:
  IPR013087 Zinc finger C2H2-type [PF00096] (195-217)
  IPR013087 Zinc finger C2H2-type [PF00096] (252-273)
  IPR013087 Zinc finger C2H2-type [PF00096] (279-301)
  IPR013087 Zinc finger C2H2-type [PF00096] (337-359)
  IPR013087 Zinc finger C2H2-type [PF12874] (309-327)
  IPR013087 Zinc finger C2H2-type [PS00028] (196-217)
  IPR013087 Zinc finger C2H2-type [PS00028] (253-273)
  IPR013087 Zinc finger C2H2-type [PS00028] (281-301)
  IPR013087 Zinc finger C2H2-type [PS00028] (310-330)
  IPR013087 Zinc finger C2H2-type [PS00028] (339-359)
  IPR013087 Zinc finger C2H2-type [PS00028] (407-428)
  IPR013087 Zinc finger C2H2-type [PS50157] (194-222)
  IPR013087 Zinc finger C2H2-type [PS50157] (223-250)
  IPR013087 Zinc finger C2H2-type [PS50157] (251-278)
  IPR013087 Zinc finger C2H2-type [PS50157] (279-306)
  IPR013087 Zinc finger C2H2-type [PS50157] (308-335)
  IPR013087 Zinc finger C2H2-type [PS50157] (337-364)
  IPR013087 Zinc finger C2H2-type [SM00355] (194-217)
  IPR013087 Zinc finger C2H2-type [SM00355] (223-245)
  IPR013087 Zinc finger C2H2-type [SM00355] (251-273)

Sequence (180 aa):
PEFMDTCFFCGAVDLMRYETLSAKVPSSQKTVSLVLTHLANCIQTQLDLKPGARLCPRCFQELSDYDTIMVNLMTTQKRLTTQLKLDKPEFMDTCFFCGAVDLSDSSSMRYETLSAKVPSSQKTVSLVLTHLANCIQTQLDLKPGARLCPRCFQELSDYDTIMVNLMTTQKRLTTQLKLD